Protein AF-A0A7S1ZPV9-F1 (afdb_monomer_lite)

Radius of gyration: 27.13 Å; chains: 1; bounding box: 50×43×80 Å

Structure (mmCIF, N/CA/C/O backbone):
data_AF-A0A7S1ZPV9-F1
#
_entry.id   AF-A0A7S1ZPV9-F1
#
loop_
_atom_site.group_PDB
_atom_site.id
_atom_site.type_symbol
_atom_site.label_atom_id
_atom_site.label_alt_id
_atom_site.label_comp_id
_atom_site.label_asym_id
_atom_site.label_entity_id
_atom_site.label_seq_id
_atom_site.pdbx_PDB_ins_code
_atom_site.Cartn_x
_atom_site.Cartn_y
_atom_site.Cartn_z
_atom_site.occupancy
_atom_site.B_iso_or_equiv
_atom_site.auth_seq_id
_atom_site.auth_comp_id
_atom_site.auth_asym_id
_atom_site.auth_atom_id
_atom_site.pdbx_PDB_model_num
ATOM 1 N N . MET A 1 1 ? -12.362 -10.371 -31.301 1.00 38.38 1 MET A N 1
ATOM 2 C CA . MET A 1 1 ? -11.977 -8.981 -31.624 1.00 38.38 1 MET A CA 1
ATOM 3 C C . MET A 1 1 ? -11.119 -8.483 -30.475 1.00 38.38 1 MET A C 1
ATOM 5 O O . MET A 1 1 ? -11.587 -8.537 -29.349 1.00 38.38 1 MET A O 1
ATOM 9 N N . ALA A 1 2 ? -9.851 -8.137 -30.712 1.00 38.25 2 ALA A N 1
ATOM 10 C CA . ALA A 1 2 ? -8.969 -7.635 -29.660 1.00 38.25 2 ALA A CA 1
ATOM 11 C C . ALA A 1 2 ? -9.280 -6.150 -29.439 1.00 38.25 2 ALA A C 1
ATOM 13 O O . ALA A 1 2 ? -8.901 -5.315 -30.260 1.00 38.25 2 ALA A O 1
ATOM 14 N N . SER A 1 3 ? -10.022 -5.829 -28.379 1.00 40.69 3 SER A N 1
ATOM 15 C CA . SER A 1 3 ? -10.213 -4.443 -27.955 1.00 40.69 3 SER A CA 1
ATOM 16 C C . SER A 1 3 ? -8.851 -3.876 -27.569 1.00 40.69 3 SER A C 1
ATOM 18 O O . SER A 1 3 ? -8.243 -4.286 -26.584 1.00 40.69 3 SER A O 1
ATOM 20 N N . SER A 1 4 ? -8.334 -2.980 -28.407 1.00 45.00 4 SER A N 1
ATOM 21 C CA . SER A 1 4 ? -7.084 -2.267 -28.169 1.00 45.00 4 SER A CA 1
ATOM 22 C C . SER A 1 4 ? -7.328 -1.207 -27.098 1.00 45.00 4 SER A C 1
ATOM 24 O O . SER A 1 4 ? -7.607 -0.053 -27.419 1.00 45.00 4 SER A O 1
ATOM 26 N N . THR A 1 5 ? -7.257 -1.600 -25.828 1.00 60.50 5 THR A N 1
ATOM 27 C CA . THR A 1 5 ? -7.336 -0.680 -24.690 1.00 60.50 5 THR A CA 1
ATOM 28 C C . THR A 1 5 ? -6.239 0.376 -24.823 1.00 60.50 5 THR A C 1
ATOM 30 O O . THR A 1 5 ? -5.066 0.051 -25.032 1.00 60.50 5 THR A O 1
ATOM 33 N N . ALA A 1 6 ? -6.625 1.652 -24.763 1.00 68.25 6 ALA A N 1
ATOM 34 C CA . ALA A 1 6 ? -5.695 2.767 -24.866 1.00 68.25 6 ALA A CA 1
ATOM 35 C C . ALA A 1 6 ? -4.606 2.637 -23.789 1.00 68.25 6 ALA A C 1
ATOM 37 O O . ALA A 1 6 ? -4.909 2.481 -22.606 1.00 68.25 6 ALA A O 1
ATOM 38 N N . ARG A 1 7 ? -3.331 2.668 -24.196 1.00 78.44 7 ARG A N 1
ATOM 39 C CA . ARG A 1 7 ? -2.213 2.553 -23.250 1.00 78.44 7 ARG A CA 1
ATOM 40 C C . ARG A 1 7 ? -2.128 3.828 -22.407 1.00 78.44 7 ARG A C 1
ATOM 42 O O . ARG A 1 7 ? -2.133 4.918 -22.985 1.00 78.44 7 ARG A O 1
ATOM 49 N N . PRO A 1 8 ? -2.027 3.719 -21.073 1.00 82.38 8 PRO A N 1
ATOM 50 C CA . PRO A 1 8 ? -1.910 4.887 -20.216 1.00 82.38 8 PRO A CA 1
ATOM 51 C C . PRO A 1 8 ? -0.566 5.593 -20.442 1.00 82.38 8 PRO A C 1
ATOM 53 O O . PRO A 1 8 ? 0.442 4.969 -20.785 1.00 82.38 8 PRO A O 1
ATOM 56 N N . ALA A 1 9 ? -0.539 6.909 -20.223 1.00 85.12 9 ALA A N 1
ATOM 57 C CA . ALA A 1 9 ? 0.686 7.703 -20.330 1.00 85.12 9 ALA A CA 1
ATOM 58 C C . ALA A 1 9 ? 1.715 7.341 -19.242 1.00 85.12 9 ALA A C 1
ATOM 60 O O . ALA A 1 9 ? 2.920 7.472 -19.463 1.00 85.12 9 ALA A O 1
ATOM 61 N N . SER A 1 10 ? 1.245 6.868 -18.085 1.00 90.25 10 SER A N 1
ATOM 62 C CA . SER A 1 10 ? 2.049 6.417 -16.951 1.00 90.25 10 SER A CA 1
ATOM 63 C C . SER A 1 10 ? 1.267 5.439 -16.074 1.00 90.25 10 SER A C 1
ATOM 65 O O . SER A 1 10 ? 0.038 5.420 -16.085 1.00 90.25 10 SER A O 1
ATOM 67 N N . PHE A 1 11 ? 1.993 4.631 -15.305 1.00 93.12 11 PHE A N 1
ATOM 68 C CA . PHE A 1 11 ? 1.433 3.691 -14.338 1.00 93.12 11 PHE A CA 1
ATOM 69 C C . PHE A 1 11 ? 1.631 4.218 -12.910 1.00 93.12 11 PHE A C 1
ATOM 71 O O . PHE A 1 11 ? 2.717 4.714 -12.596 1.00 93.12 11 PHE A O 1
ATOM 78 N N . PRO A 1 12 ? 0.636 4.114 -12.016 1.00 93.25 12 PRO A N 1
ATOM 79 C CA . PRO A 1 12 ? 0.809 4.530 -10.630 1.00 93.25 12 PRO A CA 1
ATOM 80 C C . PRO A 1 12 ? 1.835 3.688 -9.864 1.00 93.25 12 PRO A C 1
ATOM 82 O O . PRO A 1 12 ? 1.999 2.494 -10.120 1.00 93.25 12 PRO A O 1
ATOM 85 N N . VAL A 1 13 ? 2.501 4.302 -8.883 1.00 92.94 13 VAL A N 1
ATOM 86 C CA . VAL A 1 13 ? 3.412 3.595 -7.969 1.00 92.94 13 VAL A CA 1
ATOM 87 C C . VAL A 1 13 ? 2.630 2.582 -7.130 1.00 92.94 13 VAL A C 1
ATOM 89 O O . VAL A 1 13 ? 1.523 2.859 -6.682 1.00 92.94 13 VAL A O 1
ATOM 92 N N . GLY A 1 14 ? 3.208 1.400 -6.926 1.00 91.44 14 GLY A N 1
ATOM 93 C CA . GLY A 1 14 ? 2.583 0.273 -6.233 1.00 91.44 14 GLY A CA 1
ATOM 94 C C . GLY A 1 14 ? 1.713 -0.605 -7.132 1.00 91.44 14 GLY A C 1
ATOM 95 O O . GLY A 1 14 ? 1.290 -1.674 -6.701 1.00 91.44 14 GLY A O 1
ATOM 96 N N . CYS A 1 15 ? 1.472 -0.204 -8.383 1.00 92.06 15 CYS A N 1
ATOM 97 C CA . CYS A 1 15 ? 0.708 -1.012 -9.323 1.00 92.06 15 CYS A CA 1
ATOM 98 C C . CYS A 1 15 ? 1.525 -2.199 -9.856 1.00 92.06 15 CYS A C 1
ATOM 100 O O . CYS A 1 15 ? 2.726 -2.066 -10.116 1.00 92.06 15 CYS A O 1
ATOM 102 N N . ARG A 1 16 ? 0.855 -3.339 -10.063 1.00 94.38 16 ARG A N 1
ATOM 103 C CA . ARG A 1 16 ? 1.415 -4.501 -10.753 1.00 94.38 16 ARG A CA 1
ATOM 104 C C . ARG A 1 16 ? 1.279 -4.395 -12.266 1.00 94.38 16 ARG A C 1
ATOM 106 O O . ARG A 1 16 ? 0.205 -4.117 -12.799 1.00 94.38 16 ARG A O 1
ATOM 113 N N . VAL A 1 17 ? 2.387 -4.649 -12.946 1.00 95.38 17 VAL A N 1
ATOM 114 C CA . VAL A 1 17 ? 2.517 -4.563 -14.397 1.00 95.38 17 VAL A CA 1
ATOM 115 C C . VAL A 1 17 ? 3.226 -5.792 -14.950 1.00 95.38 17 VAL A C 1
ATOM 117 O O . VAL A 1 17 ? 4.110 -6.361 -14.311 1.00 95.38 17 VAL A O 1
ATOM 120 N N . VAL A 1 18 ? 2.853 -6.168 -16.166 1.00 95.25 18 VAL A N 1
ATOM 121 C CA . VAL A 1 18 ? 3.525 -7.177 -16.982 1.00 95.25 18 VAL A CA 1
ATOM 122 C C . VAL A 1 18 ? 4.418 -6.462 -17.986 1.00 95.25 18 VAL A C 1
ATOM 124 O O . VAL A 1 18 ? 4.026 -5.460 -18.594 1.00 95.25 18 VAL A O 1
ATOM 127 N N . LEU A 1 19 ? 5.636 -6.966 -18.142 1.00 95.00 19 LEU A N 1
ATOM 128 C CA . LEU A 1 19 ? 6.616 -6.439 -19.082 1.00 95.00 19 LEU A CA 1
ATOM 129 C C . LEU A 1 19 ? 6.350 -7.000 -20.485 1.00 95.00 19 LEU A C 1
ATOM 131 O O . LEU A 1 19 ? 6.201 -8.207 -20.658 1.00 95.00 19 LEU A O 1
ATOM 135 N N . GLU A 1 20 ? 6.331 -6.141 -21.503 1.00 95.31 20 GLU A N 1
ATOM 136 C CA . GLU A 1 20 ? 6.099 -6.542 -22.897 1.00 95.31 20 GLU A CA 1
ATOM 137 C C . GLU A 1 20 ? 6.951 -5.703 -23.866 1.00 95.31 20 GLU A C 1
ATOM 139 O O . GLU A 1 20 ? 7.326 -4.567 -23.577 1.00 95.31 20 GLU A O 1
ATOM 144 N N . GLY A 1 21 ? 7.263 -6.236 -25.052 1.00 94.62 21 GLY A N 1
ATOM 145 C CA . GLY A 1 21 ? 7.902 -5.467 -26.127 1.00 94.62 21 GLY A CA 1
ATOM 146 C C . GLY A 1 21 ? 9.374 -5.102 -25.885 1.00 94.62 21 GLY A C 1
ATOM 147 O O . GLY A 1 21 ? 9.928 -4.241 -26.578 1.00 94.62 21 GLY A O 1
ATOM 148 N N . LEU A 1 22 ? 10.047 -5.748 -24.930 1.00 94.62 22 LEU A N 1
ATOM 149 C CA . LEU A 1 22 ? 11.469 -5.543 -24.672 1.00 94.62 22 LEU A CA 1
ATOM 150 C C . LEU A 1 22 ? 12.314 -6.200 -25.765 1.00 94.62 22 LEU A C 1
ATOM 152 O O . LEU A 1 22 ? 12.354 -7.421 -25.888 1.00 94.62 22 LEU A O 1
ATOM 156 N N . LYS A 1 23 ? 13.029 -5.373 -26.538 1.00 94.75 23 LYS A N 1
ATOM 157 C CA . LYS A 1 23 ? 13.952 -5.836 -27.592 1.00 94.75 23 LYS A CA 1
ATOM 158 C C . LYS A 1 23 ? 15.327 -6.244 -27.061 1.00 94.75 23 LYS A C 1
ATOM 160 O O . LYS A 1 23 ? 15.925 -7.173 -27.576 1.00 94.75 23 LYS A O 1
ATOM 165 N N . GLY A 1 24 ? 15.842 -5.523 -26.061 1.00 92.69 24 GLY A N 1
ATOM 166 C CA . GLY A 1 24 ? 17.192 -5.750 -25.520 1.00 92.69 24 GLY A CA 1
ATOM 167 C C . GLY A 1 24 ? 17.262 -6.756 -24.369 1.00 92.69 24 GLY A C 1
ATOM 168 O O . GLY A 1 24 ? 18.352 -7.172 -24.004 1.00 92.69 24 GLY A O 1
ATOM 169 N N . ARG A 1 25 ? 16.113 -7.105 -23.781 1.00 93.12 25 ARG A N 1
ATOM 170 C CA . ARG A 1 25 ? 15.963 -8.098 -22.709 1.00 93.12 25 ARG A CA 1
ATOM 171 C C . ARG A 1 25 ? 14.649 -8.839 -22.893 1.00 93.12 25 ARG A C 1
ATOM 173 O O . ARG A 1 25 ? 13.684 -8.607 -22.168 1.00 93.12 25 ARG A O 1
ATOM 180 N N . SER A 1 26 ? 14.575 -9.611 -23.972 1.00 94.88 26 SER A N 1
ATOM 181 C CA . SER A 1 26 ? 13.355 -10.329 -24.338 1.00 94.88 26 SER A CA 1
ATOM 182 C C . SER A 1 26 ? 12.999 -11.444 -23.355 1.00 94.88 26 SER A C 1
ATOM 184 O O . SER A 1 26 ? 11.843 -11.838 -23.296 1.00 94.88 26 SER A O 1
ATOM 186 N N . ASP A 1 27 ? 13.979 -11.898 -22.576 1.00 92.50 27 ASP A N 1
ATOM 187 C CA . ASP A 1 27 ? 13.861 -12.808 -21.435 1.00 92.50 27 ASP A CA 1
ATOM 188 C C . ASP A 1 27 ? 12.937 -12.285 -20.326 1.00 92.50 27 ASP A C 1
ATOM 190 O O . ASP A 1 27 ? 12.324 -13.079 -19.624 1.00 92.50 27 ASP A O 1
ATOM 194 N N . LEU A 1 28 ? 12.793 -10.963 -20.204 1.00 93.00 28 LEU A N 1
ATOM 195 C CA . LEU A 1 28 ? 11.916 -10.334 -19.214 1.00 93.00 28 LEU A CA 1
ATOM 196 C C . LEU A 1 28 ? 10.487 -10.103 -19.727 1.00 93.00 28 LEU A C 1
ATOM 198 O O . LEU A 1 28 ? 9.648 -9.604 -18.979 1.00 93.00 28 LEU A O 1
ATOM 202 N N . ASN A 1 29 ? 10.195 -10.391 -21.001 1.00 94.50 29 ASN A N 1
ATOM 203 C CA . ASN A 1 29 ? 8.830 -10.262 -21.511 1.00 94.50 29 ASN A CA 1
ATOM 204 C C . ASN A 1 29 ? 7.944 -11.344 -20.882 1.00 94.50 29 ASN A C 1
ATOM 206 O O . ASN A 1 29 ? 8.285 -12.521 -20.909 1.00 94.50 29 ASN A O 1
ATOM 210 N N . GLY A 1 30 ? 6.795 -10.939 -20.348 1.00 93.31 30 GLY A N 1
ATOM 211 C CA . GLY A 1 30 ? 5.890 -11.799 -19.586 1.00 93.31 30 GLY A CA 1
ATOM 212 C C . GLY A 1 30 ? 6.162 -11.808 -18.080 1.00 93.31 30 GLY A C 1
ATOM 213 O O . GLY A 1 30 ? 5.288 -12.223 -17.325 1.00 93.31 30 GLY A O 1
ATOM 214 N N . SER A 1 31 ? 7.311 -11.299 -17.618 1.00 94.44 31 SER A N 1
ATOM 215 C CA . SER A 1 31 ? 7.570 -11.154 -16.184 1.00 94.44 31 SER A CA 1
ATOM 216 C C . SER A 1 31 ? 6.643 -10.111 -15.560 1.00 94.44 31 SER A C 1
ATOM 218 O O . SER A 1 31 ? 6.354 -9.069 -16.156 1.00 94.44 31 SER A O 1
ATOM 220 N N . VAL A 1 32 ? 6.224 -10.379 -14.323 1.00 94.56 32 VAL A N 1
ATOM 221 C CA . VAL A 1 32 ? 5.415 -9.470 -13.503 1.00 94.56 32 VAL A CA 1
ATOM 222 C C . VAL A 1 32 ? 6.323 -8.658 -12.581 1.00 94.56 32 VAL A C 1
ATOM 224 O O . VAL A 1 32 ? 7.320 -9.158 -12.046 1.00 94.56 32 VAL A O 1
ATOM 227 N N . GLY A 1 33 ? 5.976 -7.393 -12.373 1.00 94.69 33 GLY A N 1
ATOM 228 C CA . GLY A 1 33 ? 6.636 -6.550 -11.391 1.00 94.69 33 GLY A CA 1
ATOM 229 C C . GLY A 1 33 ? 5.744 -5.444 -10.848 1.00 94.69 33 GLY A C 1
ATOM 230 O O . GLY A 1 33 ? 4.648 -5.195 -11.340 1.00 94.69 33 GLY A O 1
ATOM 231 N N . THR A 1 34 ? 6.243 -4.760 -9.826 1.00 95.44 34 THR A N 1
ATOM 232 C CA . THR A 1 34 ? 5.558 -3.664 -9.141 1.00 95.44 34 THR A CA 1
ATOM 233 C C . THR A 1 34 ? 6.248 -2.333 -9.439 1.00 95.44 34 THR A C 1
ATOM 235 O O . THR A 1 34 ? 7.459 -2.193 -9.247 1.00 95.44 34 THR A O 1
ATOM 238 N N . VAL A 1 35 ? 5.492 -1.329 -9.885 1.00 95.50 35 VAL A N 1
ATOM 239 C CA . VAL A 1 35 ? 6.009 0.020 -10.167 1.00 95.50 35 VAL A CA 1
ATOM 240 C C . VAL A 1 35 ? 6.487 0.675 -8.868 1.00 95.50 35 VAL A C 1
ATOM 242 O O . VAL A 1 35 ? 5.739 0.778 -7.900 1.00 95.50 35 VAL A O 1
ATOM 245 N N . ARG A 1 36 ? 7.738 1.139 -8.831 1.00 94.44 36 ARG A N 1
ATOM 246 C CA . ARG A 1 36 ? 8.370 1.779 -7.663 1.00 94.44 36 ARG A CA 1
ATOM 247 C C . ARG A 1 36 ? 8.425 3.297 -7.758 1.00 94.44 36 ARG A C 1
ATOM 249 O O . ARG A 1 36 ? 8.450 3.954 -6.722 1.00 94.44 36 ARG A O 1
ATOM 256 N N . SER A 1 37 ? 8.447 3.852 -8.968 1.00 91.62 37 SER A N 1
ATOM 257 C CA . SER A 1 37 ? 8.542 5.297 -9.165 1.00 91.62 37 SER A CA 1
ATOM 258 C C . SER A 1 37 ? 7.679 5.813 -10.314 1.00 91.62 37 SER A C 1
ATOM 260 O O . SER A 1 37 ? 7.400 5.126 -11.303 1.00 91.62 37 SER A O 1
ATOM 262 N N . SER A 1 38 ? 7.244 7.062 -10.157 1.00 88.19 38 SER A N 1
ATOM 263 C CA . SER A 1 38 ? 6.633 7.855 -11.222 1.00 88.19 38 SER A CA 1
ATOM 264 C C . SER A 1 38 ? 7.645 8.100 -12.355 1.00 88.19 38 SER A C 1
ATOM 266 O O . SER A 1 38 ? 8.854 8.016 -12.115 1.00 88.19 38 SER A O 1
ATOM 268 N N . PRO A 1 39 ? 7.194 8.409 -13.585 1.00 87.31 39 PRO A N 1
ATOM 269 C CA . PRO A 1 39 ? 8.096 8.624 -14.714 1.00 87.31 39 PRO A CA 1
ATOM 270 C C . PRO A 1 39 ? 9.136 9.708 -14.398 1.00 87.31 39 PRO A C 1
ATOM 272 O O . PRO A 1 39 ? 8.778 10.826 -14.028 1.00 87.31 39 PRO A O 1
ATOM 275 N N . ARG A 1 40 ? 10.430 9.381 -14.521 1.00 80.56 40 ARG A N 1
ATOM 276 C CA . ARG A 1 40 ? 11.528 10.318 -14.223 1.00 80.56 40 ARG A CA 1
ATOM 277 C C . ARG A 1 40 ? 11.879 11.181 -15.441 1.00 80.56 40 ARG A C 1
ATOM 279 O O . ARG A 1 40 ? 12.458 10.676 -16.410 1.00 80.56 40 ARG A O 1
ATOM 286 N N . GLY A 1 41 ? 11.601 12.484 -15.336 1.00 75.94 41 GLY A N 1
ATOM 287 C CA . GLY A 1 41 ? 12.027 13.524 -16.285 1.00 75.94 41 GLY A CA 1
ATOM 288 C C . GLY A 1 41 ? 11.596 13.263 -17.732 1.00 75.94 41 GLY A C 1
ATOM 289 O O . GLY A 1 41 ? 10.613 12.569 -17.985 1.00 75.94 41 GLY A O 1
ATOM 290 N N . ASP A 1 42 ? 12.383 13.757 -18.688 1.00 75.44 42 ASP A N 1
ATOM 291 C CA . ASP A 1 42 ? 12.112 13.643 -20.132 1.00 75.44 42 ASP A CA 1
ATOM 292 C C . ASP A 1 42 ? 12.242 12.211 -20.678 1.00 75.44 42 ASP A C 1
ATOM 294 O O . ASP A 1 42 ? 11.859 11.918 -21.810 1.00 75.44 42 ASP A O 1
ATOM 298 N N . SER A 1 43 ? 12.790 11.285 -19.882 1.00 82.25 43 SER A N 1
ATOM 299 C CA . SER A 1 43 ? 13.022 9.906 -20.321 1.00 82.25 43 SER A CA 1
ATOM 300 C C . SER A 1 43 ? 11.733 9.090 -20.464 1.00 82.25 43 SER A C 1
ATOM 302 O O . SER A 1 43 ? 11.729 8.080 -21.177 1.00 82.25 43 SER A O 1
ATOM 304 N N . GLY A 1 44 ? 10.667 9.484 -19.752 1.00 89.00 44 GLY A N 1
ATOM 305 C CA . GLY A 1 44 ? 9.402 8.744 -19.690 1.00 89.00 44 GLY A CA 1
ATOM 306 C C . GLY A 1 44 ? 9.546 7.311 -19.159 1.00 89.00 44 GLY A C 1
ATOM 307 O O . GLY A 1 44 ? 8.713 6.455 -19.462 1.00 89.00 44 GLY A O 1
ATOM 308 N N . ARG A 1 45 ? 10.629 7.008 -18.426 1.00 94.12 45 ARG A N 1
ATOM 309 C CA . ARG A 1 45 ? 10.887 5.677 -17.864 1.00 94.12 45 ARG A CA 1
ATOM 310 C C . ARG A 1 45 ? 10.420 5.585 -16.418 1.00 94.12 45 ARG A C 1
ATOM 312 O O . ARG A 1 45 ? 10.624 6.517 -15.643 1.00 94.12 45 ARG A O 1
ATOM 319 N N . GLN A 1 46 ? 9.855 4.437 -16.064 1.00 95.06 46 GLN A N 1
ATOM 320 C CA . GLN A 1 46 ? 9.438 4.080 -14.710 1.00 95.06 46 GLN A CA 1
ATOM 321 C C . GLN A 1 46 ? 10.269 2.914 -14.191 1.00 95.06 46 GLN A C 1
ATOM 323 O O . GLN A 1 46 ? 10.606 2.002 -14.948 1.00 95.06 46 GLN A O 1
ATOM 328 N N . GLU A 1 47 ? 10.610 2.945 -12.906 1.00 95.19 47 GLU A N 1
ATOM 329 C CA . GLU A 1 47 ? 11.307 1.839 -12.257 1.00 95.19 47 GLU A CA 1
ATOM 330 C C . GLU A 1 47 ? 10.292 0.786 -11.811 1.00 95.19 47 GLU A C 1
ATOM 332 O O . GLU A 1 47 ? 9.333 1.096 -11.105 1.00 95.19 47 GLU A O 1
ATOM 337 N N . VAL A 1 48 ? 10.510 -0.462 -12.216 1.00 95.38 48 VAL A N 1
ATOM 338 C CA . VAL A 1 48 ? 9.667 -1.613 -11.878 1.00 95.38 48 VAL A CA 1
ATOM 339 C C . VAL A 1 48 ? 10.515 -2.636 -11.131 1.00 95.38 48 VAL A C 1
ATOM 341 O O . VAL A 1 48 ? 11.581 -3.020 -11.610 1.00 95.38 48 VAL A O 1
ATOM 344 N N . ALA A 1 49 ? 10.062 -3.055 -9.951 1.00 95.56 49 ALA A N 1
ATOM 345 C CA . ALA A 1 49 ? 10.670 -4.128 -9.171 1.00 95.56 49 ALA A CA 1
ATOM 346 C C . ALA A 1 49 ? 10.067 -5.477 -9.586 1.00 95.56 49 ALA A C 1
ATOM 348 O O . ALA A 1 49 ? 8.855 -5.638 -9.508 1.00 95.56 49 ALA A O 1
ATOM 349 N N . LEU A 1 50 ? 10.889 -6.427 -10.032 1.00 95.19 50 LEU A N 1
ATOM 350 C CA . LEU A 1 50 ? 10.433 -7.739 -10.513 1.00 95.19 50 LEU A CA 1
ATOM 351 C C . LEU A 1 50 ? 10.103 -8.698 -9.356 1.00 95.19 50 LEU A C 1
ATOM 353 O O . LEU A 1 50 ? 10.880 -8.796 -8.399 1.00 95.19 50 LEU A O 1
ATOM 357 N N . ASP A 1 51 ? 8.996 -9.439 -9.486 1.00 90.62 51 ASP A N 1
ATOM 358 C CA . ASP A 1 51 ? 8.438 -10.283 -8.412 1.00 90.62 51 ASP A CA 1
ATOM 359 C C . ASP A 1 51 ? 9.012 -11.717 -8.357 1.00 90.62 51 ASP A C 1
ATOM 361 O O . ASP A 1 51 ? 8.827 -12.392 -7.348 1.00 90.62 51 ASP A O 1
ATOM 365 N N . GLY A 1 52 ? 9.788 -12.165 -9.355 1.00 75.38 52 GLY A N 1
ATOM 366 C CA . GLY A 1 52 ? 10.641 -13.361 -9.214 1.00 75.38 52 GLY A CA 1
ATOM 367 C C . GLY A 1 52 ? 10.562 -14.449 -10.280 1.00 75.38 52 GLY A C 1
ATOM 368 O O . GLY A 1 52 ? 11.362 -15.376 -10.214 1.00 7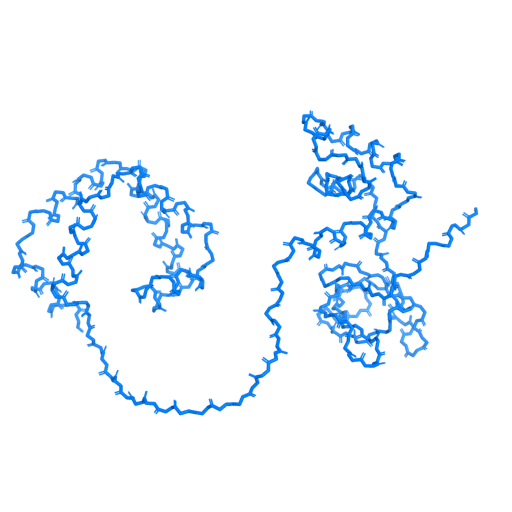5.38 52 GLY A O 1
ATOM 369 N N . ASP A 1 53 ? 9.694 -14.333 -11.283 1.00 62.09 53 ASP A N 1
ATOM 370 C CA . ASP A 1 53 ? 9.635 -15.292 -12.395 1.00 62.09 53 ASP A CA 1
ATOM 371 C C . ASP A 1 53 ? 10.336 -14.686 -13.629 1.00 62.09 53 ASP A C 1
ATOM 373 O O . ASP A 1 53 ? 9.819 -13.776 -14.284 1.00 62.09 53 ASP A O 1
ATOM 377 N N . GLY A 1 54 ? 11.587 -15.100 -13.875 1.00 61.12 54 GLY A N 1
ATOM 378 C CA . GLY A 1 54 ? 12.416 -14.637 -15.006 1.00 61.12 54 GLY A CA 1
ATOM 379 C C . GLY A 1 54 ? 13.480 -13.574 -14.686 1.00 61.12 54 GLY A C 1
ATOM 380 O O . GLY A 1 54 ? 14.244 -13.183 -15.564 1.00 61.12 54 GLY A O 1
ATOM 381 N N . GLY A 1 55 ? 13.601 -13.131 -13.430 1.00 61.47 55 GLY A N 1
ATOM 382 C CA . GLY A 1 55 ? 14.630 -12.179 -12.996 1.00 61.47 55 GLY A CA 1
ATOM 383 C C . GLY A 1 55 ? 15.012 -12.347 -11.527 1.00 61.47 55 GLY A C 1
ATOM 384 O O . GLY A 1 55 ? 14.319 -13.009 -10.759 1.00 61.47 55 GLY A O 1
ATOM 385 N N . LYS A 1 56 ? 16.128 -11.737 -11.106 1.00 77.00 56 LYS A N 1
ATOM 386 C CA . LYS A 1 56 ? 16.529 -11.730 -9.690 1.00 77.00 56 LYS A CA 1
ATOM 387 C C . LYS A 1 56 ? 15.448 -11.002 -8.883 1.00 77.00 56 LYS A C 1
ATOM 389 O O . LYS A 1 56 ? 15.228 -9.818 -9.128 1.00 77.00 56 LYS A O 1
ATOM 394 N N . VAL A 1 57 ? 14.791 -11.696 -7.950 1.00 82.00 57 VAL A N 1
ATOM 395 C CA . VAL A 1 57 ? 13.777 -11.119 -7.044 1.00 82.00 57 VAL A CA 1
ATOM 396 C C . VAL A 1 57 ? 14.300 -9.806 -6.460 1.00 82.00 57 VAL A C 1
ATOM 398 O O . VAL A 1 57 ? 15.427 -9.746 -5.960 1.00 82.00 57 VAL A O 1
ATOM 401 N N . GLY A 1 58 ? 13.506 -8.741 -6.568 1.00 82.06 58 GLY A N 1
ATOM 402 C CA . GLY A 1 58 ? 13.894 -7.407 -6.102 1.00 82.06 58 GLY A CA 1
ATOM 403 C C . GLY A 1 58 ? 14.812 -6.628 -7.052 1.00 82.06 58 GLY A C 1
ATOM 404 O O . GLY A 1 58 ? 15.235 -5.524 -6.711 1.00 82.06 58 GLY A O 1
ATOM 405 N N . SER A 1 59 ? 15.110 -7.148 -8.247 1.00 91.44 59 SER A N 1
ATOM 406 C CA . SER A 1 59 ? 15.765 -6.370 -9.300 1.00 91.44 59 SER A CA 1
ATOM 407 C C . SER A 1 59 ? 14.842 -5.250 -9.765 1.00 91.44 59 SER A C 1
ATOM 409 O O . SER A 1 59 ? 13.680 -5.483 -10.100 1.00 91.44 59 SER A O 1
ATOM 411 N N . VAL A 1 60 ? 15.376 -4.030 -9.780 1.00 94.31 60 VAL A N 1
ATOM 412 C CA . VAL A 1 60 ? 14.672 -2.835 -10.241 1.00 94.31 60 VAL A CA 1
ATOM 413 C C . VAL A 1 60 ? 15.126 -2.506 -11.656 1.00 94.31 60 VAL A C 1
ATOM 415 O O . VAL A 1 60 ? 16.324 -2.392 -11.926 1.00 94.31 60 VAL A O 1
ATOM 418 N N . VAL A 1 61 ? 14.171 -2.341 -12.568 1.00 94.56 61 VAL A N 1
ATOM 419 C CA . VAL A 1 61 ? 14.436 -2.064 -13.978 1.00 94.56 61 VAL A CA 1
ATOM 420 C C . VAL A 1 61 ? 13.698 -0.810 -14.436 1.00 94.56 61 VAL A C 1
ATOM 422 O O . VAL A 1 61 ? 12.493 -0.695 -14.253 1.00 94.56 61 VAL A O 1
ATOM 425 N N . ALA A 1 62 ? 14.413 0.119 -15.078 1.00 95.25 62 ALA A N 1
ATOM 426 C CA . ALA A 1 62 ? 13.831 1.328 -15.660 1.00 95.25 62 ALA A CA 1
ATOM 427 C C . ALA A 1 62 ? 13.318 1.084 -17.094 1.00 95.25 62 ALA A C 1
ATOM 429 O O . ALA A 1 62 ? 14.101 0.955 -18.047 1.00 95.25 62 ALA A O 1
ATOM 430 N N . LEU A 1 63 ? 11.998 1.058 -17.265 1.00 95.38 63 LEU A N 1
ATOM 431 C CA . LEU A 1 63 ? 11.317 0.713 -18.515 1.00 95.38 63 LEU A CA 1
ATOM 432 C C . LEU A 1 63 ? 10.464 1.866 -19.032 1.00 95.38 63 LEU A C 1
ATOM 434 O O . LEU A 1 63 ? 9.943 2.660 -18.259 1.00 95.38 63 LEU A O 1
ATOM 438 N N . LYS A 1 64 ? 10.326 1.964 -20.358 1.00 94.88 64 LYS A N 1
ATOM 439 C CA . LYS A 1 64 ? 9.374 2.897 -20.974 1.00 94.88 64 LYS A CA 1
ATOM 440 C C . LYS A 1 64 ? 7.953 2.413 -20.696 1.00 94.88 64 LYS A C 1
ATOM 442 O O . LYS A 1 64 ? 7.718 1.210 -20.736 1.00 94.88 64 LYS A O 1
ATOM 447 N N . THR A 1 65 ? 7.013 3.334 -20.527 1.00 93.50 65 THR A N 1
ATOM 448 C CA . THR A 1 65 ? 5.589 3.022 -20.299 1.00 93.50 65 THR A CA 1
ATOM 449 C C . THR A 1 65 ? 4.971 2.191 -21.422 1.00 93.50 65 THR A C 1
ATOM 451 O O . THR A 1 65 ? 4.152 1.322 -21.162 1.00 93.50 65 THR A O 1
ATOM 454 N N . ILE A 1 66 ? 5.448 2.352 -22.663 1.00 94.44 66 ILE A N 1
ATOM 455 C CA . ILE A 1 66 ? 5.036 1.503 -23.792 1.00 94.44 66 ILE A CA 1
ATOM 456 C C . ILE A 1 66 ? 5.411 0.022 -23.617 1.00 94.44 66 ILE A C 1
ATOM 458 O O . ILE A 1 66 ? 4.805 -0.822 -24.261 1.00 94.44 66 ILE A O 1
ATOM 462 N N . ASN A 1 67 ? 6.375 -0.309 -22.759 1.00 95.50 67 ASN A N 1
ATOM 463 C CA . ASN A 1 67 ? 6.794 -1.689 -22.505 1.00 95.50 67 ASN A CA 1
ATOM 464 C C . ASN A 1 67 ? 6.126 -2.290 -21.259 1.00 95.50 67 ASN A C 1
ATOM 466 O O . ASN A 1 67 ? 6.584 -3.310 -20.746 1.00 95.50 67 ASN A O 1
ATOM 470 N N . LEU A 1 68 ? 5.103 -1.621 -20.729 1.00 95.12 68 LEU A N 1
ATOM 471 C CA . LEU A 1 68 ? 4.373 -2.026 -19.539 1.00 95.12 68 LEU A CA 1
ATOM 472 C C . LEU A 1 68 ? 2.893 -2.176 -19.890 1.00 95.12 68 LEU A C 1
ATOM 474 O O . LEU A 1 68 ? 2.339 -1.398 -20.671 1.00 95.12 68 LEU A O 1
ATOM 478 N N . ARG A 1 69 ? 2.253 -3.169 -19.283 1.00 94.81 69 ARG A N 1
ATOM 479 C CA . ARG A 1 69 ? 0.807 -3.390 -19.332 1.00 94.81 69 ARG A CA 1
ATOM 480 C C . ARG A 1 69 ? 0.316 -3.718 -17.930 1.00 94.81 69 ARG A C 1
ATOM 482 O O . ARG A 1 69 ? 1.074 -4.286 -17.152 1.00 94.81 69 ARG A O 1
ATOM 489 N N . TYR A 1 70 ? -0.924 -3.378 -17.595 1.00 94.38 70 TYR A N 1
ATOM 490 C CA . TYR A 1 70 ? -1.511 -3.844 -16.338 1.00 94.38 70 TYR A CA 1
ATOM 491 C C . TYR A 1 70 ? -1.568 -5.372 -16.316 1.00 94.38 70 TYR A C 1
ATOM 493 O O . TYR A 1 70 ? -1.886 -5.996 -17.328 1.00 94.38 70 TYR A O 1
ATOM 501 N N . GLU A 1 71 ? -1.254 -5.965 -15.165 1.00 94.06 71 GLU A N 1
ATOM 502 C CA . GLU A 1 71 ? -1.482 -7.393 -14.951 1.00 94.06 71 GLU A CA 1
ATOM 503 C C . GLU A 1 71 ? -2.996 -7.667 -15.000 1.00 94.06 71 GLU A C 1
ATOM 505 O O . GLU A 1 71 ? -3.736 -7.061 -14.218 1.00 94.06 71 GLU A O 1
ATOM 510 N N . PRO A 1 72 ? -3.484 -8.535 -15.909 1.00 91.56 72 PRO A N 1
ATOM 511 C CA . PRO A 1 72 ? -4.901 -8.863 -15.975 1.00 91.56 72 PRO A CA 1
ATOM 512 C C . PRO A 1 72 ? -5.368 -9.438 -14.638 1.00 91.56 72 PRO A C 1
ATOM 514 O O . PRO A 1 72 ? -4.795 -10.405 -14.139 1.00 91.56 72 PRO A O 1
ATOM 517 N N . ARG A 1 73 ? -6.424 -8.859 -14.061 1.00 91.38 73 ARG A N 1
ATOM 518 C CA . ARG A 1 73 ? -7.028 -9.356 -12.822 1.00 91.38 73 ARG A CA 1
ATOM 519 C C . ARG A 1 73 ? -8.451 -9.811 -13.068 1.00 91.38 73 ARG A C 1
ATOM 521 O O . ARG A 1 73 ? -9.302 -9.033 -13.488 1.00 91.38 73 ARG A O 1
ATOM 528 N N . GLU A 1 74 ? -8.719 -11.074 -12.769 1.00 93.69 74 GLU A N 1
ATOM 529 C CA . GLU A 1 74 ? -10.072 -11.614 -12.841 1.00 93.69 74 GLU A CA 1
ATOM 530 C C . GLU A 1 74 ? -10.918 -11.119 -11.669 1.00 93.69 74 GLU A C 1
ATOM 532 O O . GLU A 1 74 ? -10.438 -11.036 -10.534 1.00 93.69 74 GLU A O 1
ATOM 537 N N . VAL A 1 75 ? -12.204 -10.873 -11.925 1.00 93.94 75 VAL A N 1
ATOM 538 C CA . VAL A 1 75 ? -13.166 -10.403 -10.917 1.00 93.94 75 VAL A CA 1
ATOM 539 C C . VAL A 1 75 ? -13.183 -11.321 -9.686 1.00 93.94 75 VAL A C 1
ATOM 541 O O . VAL A 1 75 ? -13.210 -10.843 -8.554 1.00 93.94 75 VAL A O 1
ATOM 544 N N . GLY A 1 76 ? -13.090 -12.642 -9.882 1.00 92.50 76 GLY A N 1
ATOM 545 C CA . GLY A 1 76 ? -13.113 -13.627 -8.794 1.00 92.50 76 GLY A CA 1
ATOM 546 C C . GLY A 1 76 ? -11.929 -13.537 -7.822 1.00 92.50 76 GLY A C 1
ATOM 547 O O . GLY A 1 76 ? -12.074 -13.889 -6.646 1.00 92.50 76 GLY A O 1
ATOM 548 N N . SER A 1 77 ? -10.787 -13.019 -8.289 1.00 93.12 77 SER A N 1
ATOM 549 C CA . SER A 1 77 ? -9.572 -12.846 -7.483 1.00 93.12 77 SER A CA 1
ATOM 550 C C . SER A 1 77 ? -9.629 -11.625 -6.561 1.00 93.12 77 SER A C 1
ATOM 552 O O . SER A 1 77 ? -8.867 -11.544 -5.598 1.00 93.12 77 SER A O 1
ATOM 554 N N . LEU A 1 78 ? -10.548 -10.690 -6.823 1.00 92.94 78 LEU A N 1
ATOM 555 C CA . LEU A 1 78 ? -10.665 -9.456 -6.061 1.00 92.94 78 LEU A CA 1
ATOM 556 C C . LEU A 1 78 ? -11.323 -9.699 -4.698 1.00 92.94 78 LEU A C 1
ATOM 558 O O . LEU A 1 78 ? -12.258 -10.492 -4.528 1.00 92.94 78 LEU A O 1
ATOM 562 N N . SER A 1 79 ? -10.864 -8.945 -3.708 1.00 94.44 79 SER A N 1
ATOM 563 C CA . SER A 1 79 ? -11.557 -8.795 -2.433 1.00 94.44 79 SER A CA 1
ATOM 564 C C . SER A 1 79 ? -12.760 -7.849 -2.554 1.00 94.44 79 SER A C 1
ATOM 566 O O . SER A 1 79 ? -12.830 -6.996 -3.436 1.00 94.44 79 SER A O 1
ATOM 568 N N . VAL A 1 80 ? -13.698 -7.935 -1.603 1.00 93.94 80 VAL A N 1
ATOM 569 C CA . VAL A 1 80 ? -14.878 -7.045 -1.527 1.00 93.94 80 VAL A CA 1
ATOM 570 C C . VAL A 1 80 ? -14.476 -5.563 -1.502 1.00 93.94 80 VAL A C 1
ATOM 572 O O . VAL A 1 80 ? -15.146 -4.720 -2.094 1.00 93.94 80 VAL A O 1
ATOM 575 N N . ARG A 1 81 ? -13.362 -5.233 -0.835 1.00 92.94 81 ARG A N 1
ATOM 576 C CA . ARG A 1 81 ? -12.830 -3.864 -0.777 1.00 92.94 81 ARG A CA 1
ATOM 577 C C . ARG A 1 81 ? -12.351 -3.386 -2.148 1.00 92.94 81 ARG A C 1
ATOM 579 O O . ARG A 1 81 ? -12.629 -2.250 -2.517 1.00 92.94 81 ARG A O 1
ATOM 586 N N . GLU A 1 82 ? -11.656 -4.246 -2.884 1.00 93.31 82 GLU A N 1
ATOM 587 C CA . GLU A 1 82 ? -11.149 -3.958 -4.229 1.00 93.31 82 GLU A CA 1
ATOM 588 C C . GLU A 1 82 ? -12.289 -3.826 -5.249 1.00 93.31 82 GLU A C 1
ATOM 590 O O . GLU A 1 82 ? -12.291 -2.886 -6.036 1.00 93.31 82 GLU A O 1
ATOM 595 N N . MET A 1 83 ? -13.310 -4.688 -5.180 1.00 93.94 83 MET A N 1
ATOM 596 C CA . MET A 1 83 ? -14.508 -4.576 -6.025 1.00 93.94 83 MET A CA 1
ATOM 597 C C . MET A 1 83 ? -15.233 -3.241 -5.808 1.00 93.94 83 MET A C 1
ATOM 599 O O . MET A 1 83 ? -15.554 -2.542 -6.765 1.00 93.94 83 MET A O 1
ATOM 603 N N . LYS A 1 84 ? -15.432 -2.833 -4.547 1.00 92.75 84 LYS A N 1
ATOM 604 C CA . LYS A 1 84 ? -16.047 -1.534 -4.218 1.00 92.75 84 LYS A CA 1
ATOM 605 C C . LYS A 1 84 ? -15.213 -0.346 -4.694 1.00 92.75 84 LYS A C 1
ATOM 607 O O . LYS A 1 84 ? -15.780 0.659 -5.113 1.00 92.75 84 LYS A O 1
ATOM 612 N N . ALA A 1 85 ? -13.888 -0.453 -4.624 1.00 91.38 85 ALA A N 1
ATOM 613 C CA . ALA A 1 85 ? -12.970 0.548 -5.161 1.00 91.38 85 ALA A CA 1
ATOM 614 C C . ALA A 1 85 ? -13.129 0.702 -6.682 1.00 91.38 85 ALA A C 1
ATOM 616 O O . ALA A 1 85 ? -13.294 1.819 -7.169 1.00 91.38 85 ALA A O 1
ATOM 617 N N . VAL A 1 86 ? -13.166 -0.414 -7.418 1.00 92.56 86 VAL A N 1
ATOM 618 C CA . VAL A 1 86 ? -13.389 -0.412 -8.873 1.00 92.56 86 VAL A CA 1
ATOM 619 C C . VAL A 1 86 ? -14.742 0.218 -9.217 1.00 92.56 86 VAL A C 1
ATOM 621 O O . VAL A 1 86 ? -14.793 1.124 -10.045 1.00 92.56 86 VAL A O 1
ATOM 624 N N . LEU A 1 87 ? -15.820 -0.179 -8.533 1.00 92.69 87 LEU A N 1
ATOM 625 C CA . LEU A 1 87 ? -17.172 0.356 -8.758 1.00 92.69 87 LEU A CA 1
ATOM 626 C C . LEU A 1 87 ? -17.273 1.862 -8.498 1.00 92.69 87 LEU A C 1
ATOM 628 O O . LEU A 1 87 ? -17.844 2.593 -9.307 1.00 92.69 87 LEU A O 1
ATOM 632 N N . ARG A 1 88 ? -16.651 2.343 -7.415 1.00 90.69 88 ARG A N 1
ATOM 633 C CA . ARG A 1 88 ? -16.589 3.775 -7.094 1.00 90.69 88 ARG A CA 1
ATOM 634 C C . ARG A 1 88 ? -15.965 4.583 -8.231 1.00 90.69 88 ARG A C 1
ATOM 636 O O . ARG A 1 88 ? -16.406 5.699 -8.504 1.00 90.69 88 ARG A O 1
ATOM 643 N N . ARG A 1 89 ? -14.949 4.025 -8.895 1.00 88.38 89 ARG A N 1
ATOM 644 C CA . ARG A 1 89 ? -14.275 4.668 -10.026 1.00 88.38 89 ARG A CA 1
ATOM 645 C C . ARG A 1 89 ? -15.060 4.529 -11.330 1.00 88.38 89 ARG A C 1
ATOM 647 O O . ARG A 1 89 ? -15.140 5.495 -12.085 1.00 88.38 89 ARG A O 1
ATOM 654 N N . ALA A 1 90 ? -15.709 3.385 -11.544 1.00 87.19 90 ALA A N 1
ATOM 655 C CA . ALA A 1 90 ? -16.554 3.093 -12.703 1.00 87.19 90 ALA A CA 1
ATOM 656 C C . ALA A 1 90 ? -17.887 3.877 -12.733 1.00 87.19 90 ALA A C 1
ATOM 658 O O . ALA A 1 90 ? -18.698 3.670 -13.629 1.00 87.19 90 ALA A O 1
ATOM 659 N N . LYS A 1 91 ? -18.088 4.832 -11.808 1.00 75.69 91 LYS A N 1
ATOM 660 C CA . LYS A 1 91 ? -19.282 5.688 -11.646 1.00 75.69 91 LYS A CA 1
ATOM 661 C C . LYS A 1 91 ? -20.515 5.001 -11.050 1.00 75.69 91 LYS A C 1
ATOM 663 O O . LYS A 1 91 ? -21.579 5.616 -11.043 1.00 75.69 91 LYS A O 1
ATOM 668 N N . ALA A 1 92 ? -20.383 3.811 -10.466 1.00 65.25 92 ALA A N 1
ATOM 669 C CA . ALA A 1 92 ? -21.389 3.326 -9.527 1.00 65.25 92 ALA A CA 1
ATOM 670 C C . ALA A 1 92 ? -21.205 4.110 -8.218 1.00 65.25 92 ALA A C 1
ATOM 672 O O . ALA A 1 92 ? -20.154 4.038 -7.571 1.00 65.25 92 ALA A O 1
ATOM 673 N N . GLY A 1 93 ? -22.177 4.952 -7.861 1.00 60.97 93 GLY A N 1
ATOM 674 C CA . GLY A 1 93 ? -22.078 5.811 -6.684 1.00 60.97 93 GLY A CA 1
ATOM 675 C C . GLY A 1 93 ? -21.722 4.996 -5.436 1.00 60.97 93 GLY A C 1
ATOM 676 O O . GLY A 1 93 ? -22.283 3.930 -5.197 1.00 60.97 93 GLY A O 1
ATOM 677 N N . ALA A 1 94 ? -20.801 5.494 -4.601 1.00 62.34 94 ALA A N 1
ATOM 678 C CA . ALA A 1 94 ? -20.330 4.771 -3.410 1.00 62.34 94 ALA A CA 1
ATOM 679 C C . ALA A 1 94 ? -21.471 4.319 -2.469 1.00 62.34 94 ALA A C 1
ATOM 681 O O . ALA A 1 94 ? -21.309 3.338 -1.742 1.00 62.34 94 ALA A O 1
ATOM 682 N N . SER A 1 95 ? -22.617 5.010 -2.509 1.00 62.44 95 SER A N 1
ATOM 683 C CA . SER A 1 95 ? -23.805 4.709 -1.707 1.00 62.44 95 SER A CA 1
ATOM 684 C C . SER A 1 95 ? -24.590 3.476 -2.172 1.00 62.44 95 SER A C 1
ATOM 686 O O . SER A 1 95 ? -25.288 2.893 -1.350 1.00 62.44 95 SER A O 1
ATOM 688 N N . GLU A 1 96 ? -24.483 3.052 -3.436 1.00 77.88 96 GLU A N 1
ATOM 689 C CA . GLU A 1 96 ? -25.231 1.886 -3.944 1.00 77.88 96 GLU A CA 1
ATOM 690 C C . GLU A 1 96 ? -24.600 0.556 -3.525 1.00 77.88 96 GLU A C 1
ATOM 692 O O . GLU A 1 96 ? -25.284 -0.451 -3.417 1.00 77.88 96 GLU A O 1
ATOM 697 N N . THR A 1 97 ? -23.306 0.543 -3.196 1.00 86.50 97 THR A N 1
ATOM 698 C CA . THR A 1 97 ? -22.572 -0.698 -2.872 1.00 86.50 97 THR A CA 1
ATOM 699 C C . THR A 1 97 ? -22.620 -1.096 -1.387 1.00 86.50 97 THR A C 1
ATOM 701 O O . THR A 1 97 ? -21.944 -2.040 -0.949 1.00 86.50 97 THR A O 1
ATOM 704 N N . ALA A 1 98 ? -23.375 -0.361 -0.565 1.00 88.75 98 ALA A N 1
ATOM 705 C CA . ALA A 1 98 ? -23.553 -0.661 0.853 1.00 88.75 98 ALA A CA 1
ATOM 706 C C . ALA A 1 98 ? -24.578 -1.796 1.034 1.00 88.75 98 ALA A C 1
ATOM 708 O O . ALA A 1 98 ? -25.708 -1.692 0.581 1.00 88.75 98 ALA A O 1
ATOM 709 N N . GLY A 1 99 ? -24.185 -2.883 1.707 1.00 91.56 99 GLY A N 1
ATOM 710 C CA . GLY A 1 99 ? -25.058 -4.041 1.953 1.00 91.56 99 GLY A CA 1
ATOM 711 C C . GLY A 1 99 ? -25.043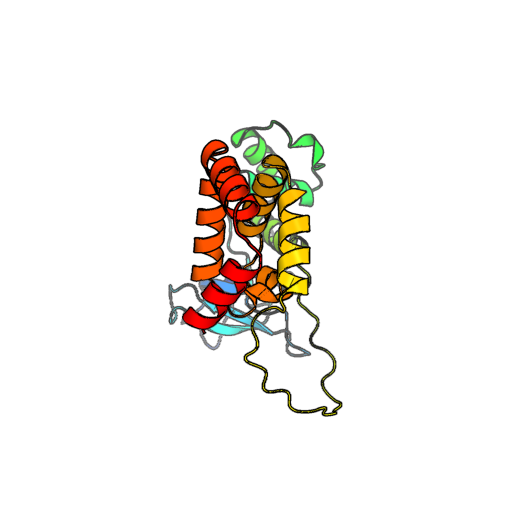 -5.130 0.873 1.00 91.56 99 GLY A C 1
ATOM 712 O O . GLY A 1 99 ? -25.560 -6.210 1.132 1.00 91.56 99 GLY A O 1
ATOM 713 N N . MET A 1 100 ? -24.406 -4.894 -0.279 1.00 92.38 100 MET A N 1
ATOM 714 C CA . MET A 1 100 ? -24.232 -5.917 -1.318 1.00 92.38 100 MET A CA 1
ATOM 715 C C . MET A 1 100 ? -23.221 -6.992 -0.904 1.00 92.38 100 MET A C 1
ATOM 717 O O . MET A 1 100 ? -22.167 -6.680 -0.330 1.00 92.38 100 MET A O 1
ATOM 721 N N . ASP A 1 101 ? -23.523 -8.251 -1.221 1.00 95.06 101 ASP A N 1
ATOM 722 C CA . ASP A 1 101 ? -22.610 -9.376 -1.017 1.00 95.06 101 ASP A CA 1
ATOM 723 C C . ASP A 1 101 ? -21.553 -9.485 -2.135 1.00 95.06 101 ASP A C 1
ATOM 725 O O . ASP A 1 101 ? -21.575 -8.759 -3.132 1.00 95.06 101 ASP A O 1
ATOM 729 N N . LYS A 1 102 ? -20.571 -10.382 -1.959 1.00 95.06 102 LYS A N 1
ATOM 730 C CA . LYS A 1 102 ? -19.444 -10.531 -2.898 1.00 95.06 102 LYS A CA 1
ATOM 731 C C . LYS A 1 102 ? -19.907 -10.888 -4.318 1.00 95.06 102 LYS A C 1
ATOM 733 O O . LYS A 1 102 ? -19.263 -10.458 -5.270 1.00 95.06 102 LYS A O 1
ATOM 738 N N . SER A 1 103 ? -20.984 -11.656 -4.464 1.00 95.81 103 SER A N 1
ATOM 739 C CA . SER A 1 103 ? -21.471 -12.116 -5.770 1.00 95.81 103 SER A CA 1
ATOM 740 C C . SER A 1 103 ? -22.121 -10.967 -6.535 1.00 95.81 103 SER A C 1
ATOM 742 O O . SER A 1 103 ? -21.772 -10.735 -7.686 1.00 95.81 103 SER A O 1
ATOM 744 N N . GLN A 1 104 ? -22.968 -10.183 -5.860 1.00 94.56 104 GLN A N 1
ATOM 745 C CA . GLN A 1 104 ? -23.594 -8.982 -6.429 1.00 94.56 104 GLN A CA 1
ATOM 746 C C . GLN A 1 104 ? -22.557 -7.937 -6.857 1.00 94.56 104 GLN A C 1
ATOM 748 O O . GLN A 1 104 ? -22.658 -7.343 -7.927 1.00 94.56 104 GLN A O 1
ATOM 753 N N . LEU A 1 105 ? -21.520 -7.731 -6.037 1.00 94.06 105 LEU A N 1
ATOM 754 C CA . LEU A 1 105 ? -20.423 -6.826 -6.383 1.00 94.06 105 LEU A CA 1
ATOM 755 C C . LEU A 1 105 ? -19.630 -7.326 -7.594 1.00 94.06 105 LEU A C 1
ATOM 757 O O . LEU A 1 105 ? -19.231 -6.518 -8.426 1.00 94.06 105 LEU A O 1
ATOM 761 N N . ALA A 1 106 ? -19.392 -8.635 -7.696 1.00 93.38 106 ALA A N 1
ATOM 762 C CA . ALA A 1 106 ? -18.696 -9.221 -8.835 1.00 93.38 106 ALA A CA 1
ATOM 763 C C . ALA A 1 106 ? -19.493 -9.057 -10.140 1.00 93.38 106 ALA A C 1
ATOM 765 O O . ALA A 1 106 ? -18.907 -8.719 -11.166 1.00 93.38 106 ALA A O 1
ATOM 766 N N . GLU A 1 107 ? -20.811 -9.249 -10.087 1.00 93.88 107 GLU A N 1
ATOM 767 C CA . GLU A 1 107 ? -21.714 -9.047 -11.224 1.00 93.88 107 GLU A CA 1
ATOM 768 C C . GLU A 1 107 ? -21.692 -7.588 -11.698 1.00 93.88 107 GLU A C 1
ATOM 770 O O . GLU A 1 107 ? -21.340 -7.329 -12.847 1.00 93.88 107 GLU A O 1
ATOM 775 N N . LEU A 1 108 ? -21.893 -6.632 -10.785 1.00 92.44 108 LEU A N 1
ATOM 776 C CA . LEU A 1 108 ? -21.831 -5.198 -11.095 1.00 92.44 108 LEU A CA 1
ATOM 777 C C . LEU A 1 108 ? -20.475 -4.765 -11.664 1.00 92.44 108 LEU A C 1
ATOM 779 O O . LEU A 1 108 ? -20.418 -3.920 -12.559 1.00 92.44 108 LEU A O 1
ATOM 783 N N . VAL A 1 109 ? -19.367 -5.315 -11.152 1.00 92.81 109 VAL A N 1
ATOM 784 C CA . VAL A 1 109 ? -18.028 -5.047 -11.705 1.00 92.81 109 VAL A CA 1
ATOM 785 C C . VAL A 1 109 ? -17.928 -5.594 -13.128 1.00 92.81 109 VAL A C 1
ATOM 787 O O . VAL A 1 109 ? -17.378 -4.913 -13.991 1.00 92.81 109 VAL A O 1
ATOM 790 N N . GLY A 1 110 ? -18.465 -6.788 -13.387 1.00 90.19 110 GLY A N 1
ATOM 791 C CA . GLY A 1 110 ? -18.506 -7.383 -14.722 1.00 90.19 110 GLY A CA 1
ATOM 792 C C . GLY A 1 110 ? -19.353 -6.588 -15.718 1.00 90.19 110 GLY A C 1
ATOM 793 O O . GLY A 1 110 ? -18.980 -6.495 -16.881 1.00 90.19 110 GLY A O 1
ATOM 794 N N . GLU A 1 111 ? -20.448 -5.972 -15.270 1.00 90.69 111 GLU A N 1
ATOM 795 C CA . GLU A 1 111 ? -21.279 -5.094 -16.105 1.00 90.69 111 GLU A CA 1
ATOM 796 C C . GLU A 1 111 ? -20.634 -3.722 -16.345 1.00 90.69 111 GLU A C 1
ATOM 798 O O . GLU A 1 111 ? -20.765 -3.145 -17.424 1.00 90.69 111 GLU A O 1
ATOM 803 N N . SER A 1 112 ? -19.929 -3.192 -15.342 1.00 89.31 112 SER A N 1
ATOM 804 C CA . SER A 1 112 ? -19.348 -1.842 -15.383 1.00 89.31 112 SER A CA 1
ATOM 805 C C . SER A 1 112 ? -17.964 -1.783 -16.029 1.00 89.31 112 SER A C 1
ATOM 807 O O . SER A 1 112 ? -17.468 -0.690 -16.296 1.00 89.31 112 SER A O 1
ATOM 809 N N . THR A 1 113 ? -17.306 -2.925 -16.237 1.00 90.00 113 THR A N 1
ATOM 810 C CA . THR A 1 113 ? -15.947 -2.990 -16.792 1.00 90.00 113 THR A CA 1
ATOM 811 C C . THR A 1 113 ? -15.899 -3.883 -18.024 1.00 90.00 113 THR A C 1
ATOM 813 O O . THR A 1 113 ? -16.548 -4.919 -18.102 1.00 90.00 113 THR A O 1
ATOM 816 N N . SER A 1 114 ? -15.086 -3.498 -19.002 1.00 87.75 114 SER A N 1
ATOM 817 C CA . SER A 1 114 ? -14.978 -4.165 -20.304 1.00 87.75 114 SER A CA 1
ATOM 818 C C . SER A 1 114 ? -14.001 -5.347 -20.294 1.00 87.75 114 SER A C 1
ATOM 820 O O . SER A 1 114 ? -13.790 -5.981 -21.330 1.00 87.75 114 SER A O 1
ATOM 822 N N . GLY A 1 115 ? -13.355 -5.634 -19.157 1.00 89.00 115 GLY A N 1
ATOM 823 C CA . GLY A 1 115 ? -12.429 -6.756 -19.017 1.00 89.00 115 GLY A CA 1
ATOM 824 C C . GLY A 1 115 ? -11.434 -6.651 -17.850 1.00 89.00 115 GLY A C 1
ATOM 825 O O . GLY A 1 115 ? -11.370 -5.634 -17.156 1.00 89.00 115 GLY A O 1
ATOM 826 N N . PRO A 1 116 ? -10.599 -7.693 -17.656 1.00 90.44 116 PRO A N 1
ATOM 827 C CA . PRO A 1 116 ? -9.696 -7.829 -16.504 1.00 90.44 116 PRO A CA 1
ATOM 828 C C . PRO A 1 116 ? -8.583 -6.773 -16.438 1.00 90.44 116 PRO A C 1
ATOM 830 O O . PRO A 1 116 ? -8.042 -6.493 -15.369 1.00 90.44 116 PRO A O 1
ATOM 833 N N . GLU A 1 117 ? -8.227 -6.171 -17.570 1.00 87.56 117 GLU A N 1
ATOM 834 C CA . GLU A 1 117 ? -7.237 -5.090 -17.620 1.00 87.56 117 GLU A CA 1
ATOM 835 C C . GLU A 1 117 ? -7.804 -3.751 -17.163 1.00 87.56 117 GLU A C 1
ATOM 837 O O . GLU A 1 117 ? -7.110 -2.990 -16.492 1.00 87.56 117 GLU A O 1
ATOM 842 N N . GLU A 1 118 ? -9.066 -3.470 -17.491 1.00 89.94 118 GLU A N 1
ATOM 843 C CA . GLU A 1 118 ? -9.735 -2.244 -17.056 1.00 89.94 118 GLU A CA 1
ATOM 844 C C . GLU A 1 118 ? -9.926 -2.251 -15.538 1.00 89.94 118 GLU A C 1
ATOM 846 O O . GLU A 1 118 ? -9.644 -1.261 -14.868 1.00 89.94 118 GLU A O 1
ATOM 851 N N . ILE A 1 119 ? -10.280 -3.411 -14.980 1.00 91.94 119 ILE A N 1
ATOM 852 C CA . ILE A 1 119 ? -10.331 -3.641 -13.534 1.00 91.94 119 ILE A CA 1
ATOM 853 C C . ILE A 1 119 ? -8.992 -3.289 -12.875 1.00 91.94 119 ILE A C 1
ATOM 855 O O . ILE A 1 119 ? -8.961 -2.549 -11.890 1.00 91.94 119 ILE A O 1
ATOM 859 N N . ALA A 1 120 ? -7.882 -3.806 -13.409 1.00 90.50 120 ALA A N 1
ATOM 860 C CA . ALA A 1 120 ? -6.553 -3.552 -12.860 1.00 90.50 120 ALA A CA 1
ATOM 861 C C . ALA A 1 120 ? -6.162 -2.066 -12.951 1.00 90.50 120 ALA A C 1
ATOM 863 O O . ALA A 1 120 ? -5.598 -1.525 -11.997 1.00 90.50 120 ALA A O 1
ATOM 864 N N . ALA A 1 121 ? -6.512 -1.395 -14.052 1.00 90.12 121 ALA A N 1
ATOM 865 C CA . ALA A 1 121 ? -6.275 0.034 -14.235 1.00 90.12 121 ALA A CA 1
ATOM 866 C C . ALA A 1 121 ? -7.057 0.888 -13.222 1.00 90.12 121 ALA A C 1
ATOM 868 O O . ALA A 1 121 ? -6.463 1.716 -12.529 1.00 90.12 121 ALA A O 1
ATOM 869 N N . LEU A 1 122 ? -8.364 0.645 -13.075 1.00 90.81 122 LEU A N 1
ATOM 870 C CA . LEU A 1 122 ? -9.227 1.364 -12.129 1.00 90.81 122 LEU A CA 1
ATOM 871 C C . LEU A 1 122 ? -8.758 1.177 -10.682 1.00 90.81 122 LEU A C 1
ATOM 873 O O . LEU A 1 122 ? -8.730 2.125 -9.898 1.00 90.81 122 LEU A O 1
ATOM 877 N N . LEU A 1 123 ? -8.340 -0.041 -10.336 1.00 90.88 123 LEU A N 1
ATOM 878 C CA . LEU A 1 123 ? -7.805 -0.346 -9.016 1.00 90.88 123 LEU A CA 1
ATOM 879 C C . LEU A 1 123 ? -6.491 0.395 -8.739 1.00 90.88 123 LEU A C 1
ATOM 881 O O . LEU A 1 123 ? -6.282 0.906 -7.637 1.00 90.88 123 LEU A O 1
ATOM 885 N N . ALA A 1 124 ? -5.607 0.452 -9.737 1.00 88.69 124 ALA A N 1
ATOM 886 C CA . ALA A 1 124 ? -4.340 1.158 -9.637 1.00 88.69 124 ALA A CA 1
ATOM 887 C C . ALA A 1 124 ? -4.545 2.662 -9.430 1.00 88.69 124 ALA A C 1
ATOM 889 O O . ALA A 1 124 ? -3.849 3.263 -8.615 1.00 88.69 124 ALA A O 1
ATOM 890 N N . GLU A 1 125 ? -5.509 3.262 -10.132 1.00 86.50 125 GLU A N 1
ATOM 891 C CA . GLU A 1 125 ? -5.879 4.664 -9.934 1.00 86.50 125 GLU A CA 1
ATOM 892 C C . GLU A 1 125 ? -6.434 4.928 -8.531 1.00 86.50 125 GLU A C 1
ATOM 894 O O . GLU A 1 125 ? -6.018 5.892 -7.891 1.00 86.50 125 GLU A O 1
ATOM 899 N N . GLU A 1 126 ? -7.328 4.076 -8.020 1.00 88.88 126 GLU A N 1
ATOM 900 C CA . GLU A 1 126 ? -7.874 4.252 -6.666 1.00 88.88 126 GLU A CA 1
ATOM 901 C C . GLU A 1 126 ? -6.777 4.102 -5.600 1.00 88.88 126 GLU A C 1
ATOM 903 O O . GLU A 1 126 ? -6.722 4.885 -4.651 1.00 88.88 126 GLU A O 1
ATOM 908 N N . MET A 1 127 ? -5.857 3.141 -5.755 1.00 83.44 127 MET A N 1
ATOM 909 C CA . MET A 1 127 ? -4.700 3.026 -4.858 1.00 83.44 127 MET A CA 1
ATOM 910 C C . MET A 1 127 ? -3.808 4.267 -4.919 1.00 83.44 127 MET A C 1
ATOM 912 O O . MET A 1 127 ? -3.338 4.720 -3.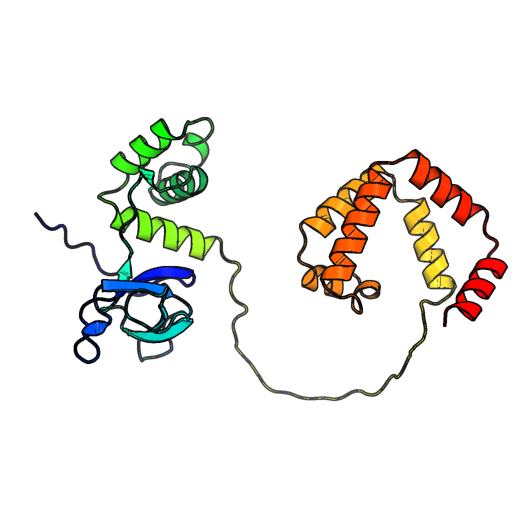878 1.00 83.44 127 MET A O 1
ATOM 916 N N . ALA A 1 128 ? -3.611 4.841 -6.106 1.00 83.25 128 ALA A N 1
ATOM 917 C CA . ALA A 1 128 ? -2.862 6.081 -6.273 1.00 83.25 128 ALA A CA 1
ATOM 918 C C . ALA A 1 128 ? -3.549 7.267 -5.584 1.00 83.25 128 ALA A C 1
ATOM 920 O O . ALA A 1 128 ? -2.877 8.085 -4.964 1.00 83.25 128 ALA A O 1
ATOM 921 N N . ALA A 1 129 ? -4.880 7.344 -5.670 1.00 82.06 129 ALA A N 1
ATOM 922 C CA . ALA A 1 129 ? -5.678 8.388 -5.036 1.00 82.06 129 ALA A CA 1
ATOM 923 C C . ALA A 1 129 ? -5.744 8.236 -3.506 1.00 82.06 129 ALA A C 1
ATOM 925 O O . ALA A 1 129 ? -5.800 9.231 -2.787 1.00 82.06 129 ALA A O 1
ATOM 926 N N . SER A 1 130 ? -5.732 6.998 -3.004 1.00 74.31 130 SER A N 1
ATOM 927 C CA . SER A 1 130 ? -5.729 6.698 -1.569 1.00 74.31 130 SER A CA 1
ATOM 928 C C . SER A 1 130 ? -4.329 6.724 -0.946 1.00 74.31 130 SER A C 1
ATOM 930 O O . SER A 1 130 ? -4.226 6.710 0.284 1.00 74.31 130 SER A O 1
ATOM 932 N N . ALA A 1 131 ? -3.261 6.722 -1.747 1.00 69.44 131 ALA A N 1
ATOM 933 C CA . ALA A 1 131 ? -1.909 6.890 -1.242 1.00 69.44 131 ALA A CA 1
ATOM 934 C C . ALA A 1 131 ? -1.730 8.338 -0.749 1.00 69.44 131 ALA A C 1
ATOM 936 O O . ALA A 1 131 ? -2.104 9.274 -1.460 1.00 69.44 131 ALA A O 1
ATOM 937 N N . PRO A 1 132 ? -1.167 8.558 0.453 1.00 58.00 132 PRO A N 1
ATOM 938 C CA . PRO A 1 132 ? -0.844 9.907 0.897 1.00 58.00 132 PRO A CA 1
ATOM 939 C C . PRO A 1 132 ? 0.088 10.558 -0.138 1.00 58.00 132 PRO A C 1
ATOM 941 O O . PRO A 1 132 ? 0.986 9.876 -0.645 1.00 58.00 132 PRO A O 1
ATOM 944 N N . PRO A 1 133 ? -0.106 11.847 -0.479 1.00 51.03 133 PRO A N 1
ATOM 945 C CA . PRO A 1 133 ? 0.755 12.523 -1.437 1.00 51.03 133 PRO A CA 1
ATOM 946 C C . PRO A 1 133 ? 2.197 12.392 -0.950 1.00 51.03 133 PRO A C 1
ATOM 948 O O .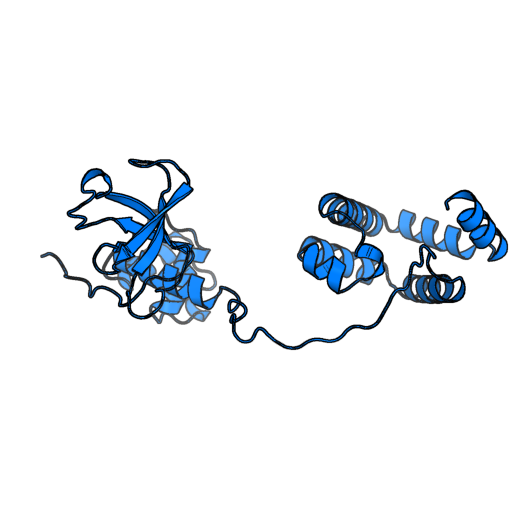 PRO A 1 133 ? 2.520 12.790 0.171 1.00 51.03 133 PRO A O 1
ATOM 951 N N . ALA A 1 134 ? 3.049 11.776 -1.772 1.00 48.62 134 ALA A N 1
ATOM 952 C CA . ALA A 1 134 ? 4.468 11.679 -1.474 1.00 48.62 134 ALA A CA 1
ATOM 953 C C . ALA A 1 134 ? 4.996 13.093 -1.167 1.00 48.62 134 ALA A C 1
ATOM 955 O O . ALA A 1 134 ? 4.626 14.033 -1.879 1.00 48.62 134 ALA A O 1
ATOM 956 N N . PRO A 1 135 ? 5.826 13.279 -0.125 1.00 45.44 135 PRO A N 1
ATOM 957 C CA . PRO A 1 135 ? 6.418 14.578 0.148 1.00 45.44 135 PRO A CA 1
ATOM 958 C C . PRO A 1 135 ? 7.239 14.980 -1.079 1.00 45.44 135 PRO A C 1
ATOM 960 O O . PRO A 1 135 ? 8.255 14.356 -1.386 1.00 45.44 135 PRO A O 1
ATOM 963 N N . SER A 1 136 ? 6.757 15.981 -1.819 1.00 42.75 136 SER A N 1
ATOM 964 C CA . SER A 1 136 ? 7.461 16.557 -2.959 1.00 42.75 136 SER A CA 1
ATOM 965 C C . SER A 1 136 ? 8.871 16.935 -2.533 1.00 42.75 136 SER A C 1
ATOM 967 O O . SER A 1 136 ? 9.080 17.867 -1.759 1.00 42.75 136 SER A O 1
ATOM 969 N N . ALA A 1 137 ? 9.841 16.200 -3.064 1.00 44.50 137 ALA A N 1
ATOM 970 C CA . ALA A 1 137 ? 11.236 16.577 -3.049 1.00 44.50 137 ALA A CA 1
ATOM 971 C C . ALA A 1 137 ? 11.409 17.828 -3.924 1.00 44.50 137 ALA A C 1
ATOM 973 O O . ALA A 1 137 ? 11.546 17.736 -5.142 1.00 44.50 137 ALA A O 1
ATOM 974 N N . ALA A 1 138 ? 11.390 18.998 -3.291 1.00 40.72 138 ALA A N 1
ATOM 975 C CA . ALA A 1 138 ? 11.911 20.239 -3.842 1.00 40.72 138 ALA A CA 1
ATOM 976 C C . ALA A 1 138 ? 12.518 21.086 -2.713 1.00 40.72 138 ALA A C 1
ATOM 978 O O . ALA A 1 138 ? 11.907 21.263 -1.665 1.00 40.72 138 ALA A O 1
ATOM 979 N N . ALA A 1 139 ? 13.706 21.623 -3.001 1.00 38.91 139 ALA A N 1
ATOM 980 C CA . ALA A 1 139 ? 14.512 22.569 -2.227 1.00 38.91 139 ALA A CA 1
ATOM 981 C C . ALA A 1 139 ? 15.362 22.009 -1.067 1.00 38.91 139 ALA A C 1
ATOM 983 O O . ALA A 1 139 ? 15.062 22.144 0.116 1.00 38.91 139 ALA A O 1
ATOM 984 N N . SER A 1 140 ? 16.532 21.497 -1.449 1.00 46.81 140 SER A N 1
ATOM 985 C CA . SER A 1 140 ? 17.754 21.667 -0.664 1.00 46.81 140 SER A CA 1
ATOM 986 C C . SER A 1 140 ? 18.204 23.139 -0.663 1.00 46.81 140 SER A C 1
ATOM 988 O O . SER A 1 140 ? 18.049 23.819 -1.674 1.00 46.81 140 SER A O 1
ATOM 990 N N . ALA A 1 141 ? 18.884 23.520 0.428 1.00 41.56 141 ALA A N 1
ATOM 991 C CA . ALA A 1 141 ? 19.874 24.602 0.594 1.00 41.56 141 ALA A CA 1
ATOM 992 C C . ALA A 1 141 ? 19.454 25.854 1.397 1.00 41.56 141 ALA A C 1
ATOM 994 O O . ALA A 1 141 ? 18.892 26.799 0.855 1.00 41.56 141 ALA A O 1
ATOM 995 N N . SER A 1 142 ? 19.829 25.859 2.688 1.00 40.12 142 SER A N 1
ATOM 996 C CA . SER A 1 142 ? 20.542 26.916 3.463 1.00 40.12 142 SER A CA 1
ATOM 997 C C . SER A 1 142 ? 20.239 26.715 4.965 1.00 40.12 142 SER A C 1
ATOM 999 O O . SER A 1 142 ? 19.104 26.824 5.400 1.00 40.12 142 SER A O 1
ATOM 1001 N N . SER A 1 143 ? 21.118 26.067 5.737 1.00 40.78 143 SER A N 1
ATOM 1002 C CA . SER A 1 143 ? 22.274 26.615 6.479 1.00 40.78 143 SER A CA 1
ATOM 1003 C C . SER A 1 143 ? 21.927 27.456 7.719 1.00 40.78 143 SER A C 1
ATOM 1005 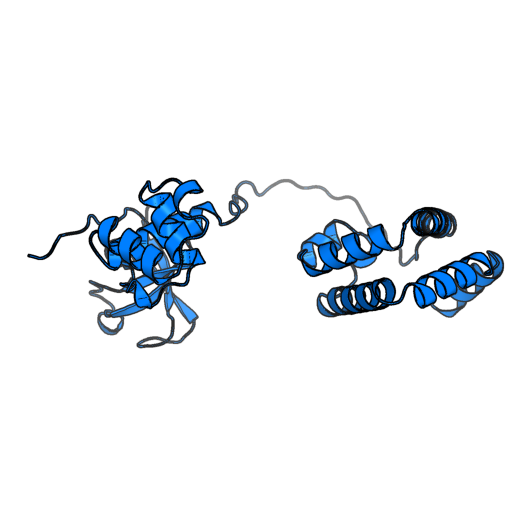O O . SER A 1 143 ? 21.465 28.584 7.582 1.00 40.78 143 SER A O 1
ATOM 1007 N N . SER A 1 144 ? 22.270 26.910 8.897 1.00 37.12 144 SER A N 1
ATOM 1008 C CA . SER A 1 144 ? 22.770 27.534 10.152 1.00 37.12 144 SER A CA 1
ATOM 1009 C C . SER A 1 144 ? 22.124 26.848 11.370 1.00 37.12 144 SER A C 1
ATOM 1011 O O . SER A 1 144 ? 20.919 26.889 11.558 1.00 37.12 144 SER A O 1
ATOM 1013 N N . SER A 1 145 ? 22.806 25.936 12.065 1.00 42.78 145 SER A N 1
ATOM 1014 C CA . SER A 1 145 ? 23.828 26.177 13.099 1.00 42.78 145 SER A CA 1
ATOM 1015 C C . SER A 1 145 ? 23.308 26.924 14.338 1.00 42.78 145 SER A C 1
ATOM 1017 O O . SER A 1 145 ? 23.454 28.137 14.446 1.00 42.78 145 SER A O 1
ATOM 1019 N N . SER A 1 146 ? 22.815 26.164 15.313 1.00 36.09 146 SER A N 1
ATOM 1020 C CA . SER A 1 146 ? 22.940 26.447 16.752 1.00 36.09 146 SER A CA 1
ATOM 1021 C C . SER A 1 146 ? 22.804 25.105 17.487 1.00 36.09 146 SER A C 1
ATOM 1023 O O . SER A 1 146 ? 21.780 24.438 17.459 1.00 36.09 146 SER A O 1
ATOM 1025 N N . SER A 1 147 ? 23.940 24.479 17.785 1.00 36.91 147 SER A N 1
ATOM 1026 C CA . SER A 1 147 ? 24.632 24.573 19.077 1.00 36.91 147 SER A CA 1
ATOM 1027 C C . SER A 1 147 ? 24.054 23.603 20.112 1.00 36.91 147 SER A C 1
ATOM 1029 O O . SER A 1 147 ? 23.064 23.887 20.775 1.00 36.91 147 SER A O 1
ATOM 1031 N N . SER A 1 148 ? 24.740 22.463 20.237 1.00 39.84 148 SER A N 1
ATOM 1032 C CA . SER A 1 148 ? 25.233 21.926 21.513 1.00 39.84 148 SER A CA 1
ATOM 1033 C C . SER A 1 148 ? 24.323 22.077 22.737 1.00 39.84 148 SER A C 1
ATOM 1035 O O . SER A 1 148 ? 24.300 23.122 23.382 1.00 39.84 148 SER A O 1
ATOM 1037 N N . GLY A 1 149 ? 23.707 20.967 23.136 1.00 33.84 149 GLY A N 1
ATOM 1038 C CA . GLY A 1 149 ? 23.105 20.804 24.454 1.00 33.84 149 GLY A CA 1
ATOM 1039 C C . GLY A 1 149 ? 23.073 19.334 24.844 1.00 33.84 149 GLY A C 1
ATOM 1040 O O . GLY A 1 149 ? 22.048 18.677 24.713 1.00 33.84 149 GLY A O 1
ATOM 1041 N N . ALA A 1 150 ? 24.216 18.808 25.283 1.00 43.62 150 ALA A N 1
ATOM 1042 C CA . ALA A 1 150 ? 24.272 17.563 26.033 1.00 43.62 150 ALA A CA 1
ATOM 1043 C C . ALA A 1 150 ? 23.378 17.706 27.275 1.00 43.62 150 ALA A C 1
ATOM 1045 O O . ALA A 1 150 ? 23.597 18.590 28.100 1.00 43.62 150 ALA A O 1
ATOM 1046 N N . 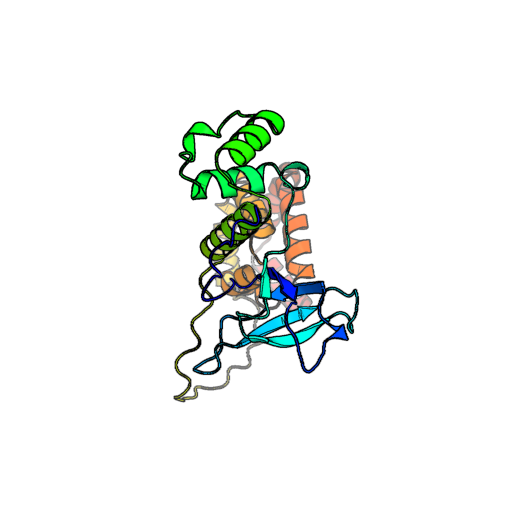GLY A 1 151 ? 22.357 16.862 27.381 1.00 37.38 151 GLY A N 1
ATOM 1047 C CA . GLY A 1 151 ? 21.369 16.934 28.449 1.00 37.38 151 GLY A CA 1
ATOM 1048 C C . GLY A 1 151 ? 20.697 15.590 28.656 1.00 37.38 151 GLY A C 1
ATOM 1049 O O . GLY A 1 151 ? 19.517 15.430 28.374 1.00 37.38 151 GLY A O 1
ATOM 1050 N N . SER A 1 152 ? 21.463 14.620 29.158 1.00 46.56 152 SER A N 1
ATOM 1051 C CA . SER A 1 152 ? 20.929 13.465 29.884 1.00 46.56 152 SER A CA 1
ATOM 1052 C C . SER A 1 152 ? 20.318 13.965 31.198 1.00 46.56 152 SER A C 1
ATOM 1054 O O . SER A 1 152 ? 20.907 13.841 32.268 1.00 46.56 152 SER A O 1
ATOM 1056 N N . GLY A 1 153 ? 19.169 14.624 31.100 1.00 43.88 153 GLY A N 1
ATOM 1057 C CA . GLY A 1 153 ? 18.362 15.059 32.225 1.00 43.88 153 GLY A CA 1
ATOM 1058 C C . GLY A 1 153 ? 16.971 14.500 32.013 1.00 43.88 153 GLY A C 1
ATOM 1059 O O . GLY A 1 153 ? 16.264 14.946 31.113 1.00 43.88 153 GLY A O 1
ATOM 1060 N N . GLY A 1 154 ? 16.598 13.495 32.806 1.00 55.69 154 GLY A N 1
ATOM 1061 C CA . GLY A 1 154 ? 15.218 13.023 32.851 1.00 55.69 154 GLY A CA 1
ATOM 1062 C C . GLY A 1 154 ? 14.241 14.174 33.146 1.00 55.69 154 GLY A C 1
ATOM 1063 O O . GLY A 1 154 ? 14.667 15.248 33.585 1.00 55.69 154 GLY A O 1
ATOM 1064 N N . PRO A 1 155 ? 12.934 13.965 32.921 1.00 59.81 155 PRO A N 1
ATOM 1065 C CA . PRO A 1 155 ? 11.921 15.000 33.106 1.00 59.81 155 PRO A CA 1
ATOM 1066 C C . PRO A 1 155 ? 12.043 15.673 34.486 1.00 59.81 155 PRO A C 1
ATOM 1068 O O . PRO A 1 155 ? 12.327 15.024 35.503 1.00 59.81 155 PRO A O 1
ATOM 1071 N N . SER A 1 156 ? 11.886 17.000 34.519 1.00 67.19 156 SER A N 1
ATOM 1072 C CA . SER A 1 156 ? 11.945 17.789 35.755 1.00 67.19 156 SER A CA 1
ATOM 1073 C C . SER A 1 156 ? 10.795 17.414 36.698 1.00 67.19 156 SER A C 1
ATOM 1075 O O . SER A 1 156 ? 9.753 16.930 36.258 1.00 67.19 156 SER A O 1
ATOM 1077 N N . ALA A 1 157 ? 10.978 17.619 38.008 1.00 61.19 157 ALA A N 1
ATOM 1078 C CA . ALA A 1 157 ? 9.972 17.272 39.018 1.00 61.19 157 ALA A CA 1
ATOM 1079 C C . ALA A 1 157 ? 8.615 17.947 38.737 1.00 61.19 157 ALA A C 1
ATOM 1081 O O . ALA A 1 157 ? 7.572 17.309 38.858 1.00 61.19 157 ALA A O 1
ATOM 1082 N N . ASP A 1 158 ? 8.636 19.190 38.251 1.00 72.25 158 ASP A N 1
ATOM 1083 C CA . ASP A 1 158 ? 7.437 19.909 37.809 1.00 72.25 158 ASP A CA 1
ATOM 1084 C C . ASP A 1 158 ? 6.772 19.270 36.584 1.00 72.25 158 ASP A C 1
ATOM 1086 O O . ASP A 1 158 ? 5.550 19.193 36.511 1.00 72.25 158 ASP A O 1
ATOM 1090 N N . GLN A 1 159 ? 7.557 18.739 35.645 1.00 70.06 159 GLN A N 1
ATOM 1091 C CA . GLN A 1 159 ? 7.044 18.083 34.442 1.00 70.06 159 GLN A CA 1
ATOM 1092 C C . GLN A 1 159 ? 6.412 16.721 34.766 1.00 70.06 159 GLN A C 1
ATOM 1094 O O . GLN A 1 159 ? 5.406 16.348 34.166 1.00 70.06 159 GLN A O 1
ATOM 1099 N N . ILE A 1 160 ? 6.953 16.003 35.757 1.00 67.06 160 ILE A N 1
ATOM 1100 C CA . ILE A 1 160 ? 6.363 14.763 36.287 1.00 67.06 160 ILE A CA 1
ATOM 1101 C C . ILE A 1 160 ? 5.077 15.068 37.064 1.00 67.06 160 ILE A C 1
ATOM 1103 O O . ILE A 1 160 ? 4.097 14.345 36.913 1.00 67.06 160 ILE A O 1
ATOM 1107 N N . ARG A 1 161 ? 5.050 16.149 37.852 1.00 67.06 161 ARG A N 1
ATOM 1108 C CA . ARG A 1 161 ? 3.854 16.586 38.586 1.00 67.06 161 ARG A CA 1
ATOM 1109 C C . ARG A 1 161 ? 2.725 16.994 37.642 1.00 67.06 161 ARG A C 1
ATOM 1111 O O . ARG A 1 161 ? 1.594 16.557 37.801 1.00 67.06 161 ARG A O 1
ATOM 1118 N N . GLN A 1 162 ? 3.056 17.746 36.599 1.00 75.06 162 GLN A N 1
ATOM 1119 C CA . GLN A 1 162 ? 2.093 18.130 35.575 1.00 75.06 162 GLN A CA 1
ATOM 1120 C C . GLN A 1 162 ? 1.588 16.910 34.786 1.00 75.06 162 GLN A C 1
ATOM 1122 O O . GLN A 1 162 ? 0.404 16.830 34.459 1.00 75.06 162 GLN A O 1
ATOM 1127 N N . ALA A 1 163 ? 2.458 15.929 34.521 1.00 64.81 163 ALA A N 1
ATOM 1128 C CA . ALA A 1 163 ? 2.067 14.670 33.892 1.00 64.81 163 ALA A CA 1
ATOM 1129 C C . ALA A 1 163 ? 1.177 13.809 34.806 1.00 64.81 163 ALA A C 1
ATOM 1131 O O . ALA A 1 163 ? 0.224 13.201 34.324 1.00 64.81 163 ALA A O 1
ATOM 1132 N N . SER A 1 164 ? 1.430 13.772 36.120 1.00 63.38 164 SER A N 1
ATOM 1133 C CA . SER A 1 164 ? 0.595 13.024 37.067 1.00 63.38 164 SER A CA 1
ATOM 1134 C C . SER A 1 164 ? -0.764 13.689 37.298 1.00 63.38 164 SER A C 1
ATOM 1136 O O . SER A 1 164 ? -1.770 12.989 37.395 1.00 63.38 164 SER A O 1
ATOM 1138 N N . GLU A 1 165 ? -0.834 15.021 37.281 1.00 73.75 165 GLU A N 1
ATOM 1139 C CA . GLU A 1 165 ? -2.099 15.763 37.286 1.00 73.75 165 GLU A CA 1
ATOM 1140 C C . GLU A 1 165 ? -2.900 15.549 35.996 1.00 73.75 165 GLU A C 1
ATOM 1142 O O . GLU A 1 165 ? -4.124 15.430 36.057 1.00 73.75 165 GLU A O 1
ATOM 1147 N N . GLN A 1 166 ? -2.233 15.440 34.841 1.00 66.69 166 GLN A N 1
ATOM 1148 C CA . GLN A 1 166 ? -2.884 15.063 33.584 1.00 66.69 166 GLN A CA 1
ATOM 1149 C C . GLN A 1 166 ? -3.399 13.622 33.621 1.00 66.69 166 GLN A C 1
ATOM 1151 O O . GLN A 1 166 ? -4.551 13.387 33.267 1.00 66.69 166 GLN A O 1
ATOM 1156 N N . LEU A 1 167 ? -2.602 12.664 34.102 1.00 64.94 167 LEU A N 1
ATOM 1157 C CA . LEU A 1 167 ? -3.015 11.260 34.210 1.00 64.94 167 LEU A CA 1
ATOM 1158 C C . LEU A 1 167 ? -4.151 11.064 35.220 1.00 64.94 167 LEU A C 1
ATOM 1160 O O . LEU A 1 167 ? -5.061 10.281 34.963 1.00 64.94 167 LEU A O 1
ATOM 1164 N N . GLY A 1 168 ? -4.154 11.816 36.323 1.00 67.56 168 GLY A N 1
ATOM 1165 C CA . GLY A 1 168 ? -5.255 11.827 37.290 1.00 67.56 168 GLY A CA 1
ATOM 1166 C C . GLY A 1 168 ? -6.567 12.383 36.724 1.00 67.56 168 GLY A C 1
ATOM 1167 O O . GLY A 1 168 ? -7.637 12.075 37.245 1.00 67.56 168 GLY A O 1
ATOM 1168 N N . GLN A 1 169 ? -6.497 13.166 35.644 1.00 69.19 169 GLN A N 1
ATOM 1169 C CA . GLN A 1 169 ? -7.658 13.679 34.912 1.00 69.19 169 GLN A CA 1
ATOM 1170 C C . GLN A 1 169 ? -8.082 12.775 33.741 1.00 69.19 169 GLN A C 1
ATOM 1172 O O . GLN A 1 169 ? -9.156 12.979 33.172 1.00 69.19 169 GLN A O 1
ATOM 1177 N N . MET A 1 170 ? -7.292 11.759 33.373 1.00 66.25 170 MET A N 1
ATOM 1178 C CA . MET A 1 170 ? -7.651 10.839 32.292 1.00 66.25 170 MET A CA 1
ATOM 1179 C C . MET A 1 170 ? -8.569 9.730 32.808 1.00 66.25 170 MET A C 1
ATOM 1181 O O . MET A 1 170 ? -8.187 8.891 33.620 1.00 66.25 170 MET A O 1
ATOM 1185 N N . SER A 1 171 ? -9.804 9.698 32.305 1.00 73.44 171 SER A N 1
ATOM 1186 C CA . SER A 1 171 ? -10.725 8.591 32.566 1.00 73.44 171 SER A CA 1
ATOM 1187 C C . SER A 1 171 ? -10.203 7.286 31.935 1.00 73.44 171 SER A C 1
ATOM 1189 O O . SER A 1 171 ? -9.558 7.328 30.883 1.00 73.44 171 SER A O 1
ATOM 1191 N N . PRO A 1 172 ? -10.507 6.109 32.512 1.00 62.28 172 PRO A N 1
ATOM 1192 C CA . PRO A 1 172 ? -10.115 4.811 31.946 1.00 62.28 172 PRO A CA 1
ATOM 1193 C C . PRO A 1 172 ? -10.617 4.609 30.505 1.00 62.28 172 PRO A C 1
ATOM 1195 O O . PRO A 1 172 ? -9.955 3.962 29.695 1.00 62.28 172 PRO A O 1
ATOM 1198 N N . GLU A 1 173 ? -11.743 5.230 30.145 1.00 80.25 173 GLU A N 1
ATOM 1199 C CA . GLU A 1 173 ? -12.251 5.259 28.768 1.00 80.25 173 GLU A CA 1
ATOM 1200 C C . GLU A 1 173 ? -11.329 6.044 27.819 1.00 80.25 173 GLU A C 1
ATOM 1202 O O . GLU A 1 173 ? -11.050 5.593 26.707 1.00 80.25 173 GLU A O 1
ATOM 1207 N N . THR A 1 174 ? -10.786 7.176 28.278 1.00 80.69 174 THR A N 1
ATOM 1208 C CA . THR A 1 174 ? -9.830 8.006 27.530 1.00 80.69 174 THR A CA 1
ATOM 1209 C C . THR A 1 174 ? -8.521 7.261 27.291 1.00 80.69 174 THR A C 1
ATOM 1211 O O . THR A 1 174 ? -7.997 7.285 26.178 1.00 80.69 174 THR A O 1
ATOM 1214 N N . LEU A 1 175 ? -8.018 6.543 28.301 1.00 76.75 175 LEU A N 1
ATOM 1215 C CA . LEU A 1 175 ? -6.824 5.701 28.166 1.00 76.75 175 LEU A CA 1
ATOM 1216 C C . LEU A 1 175 ? -7.035 4.585 27.142 1.00 76.75 175 LEU A C 1
ATOM 1218 O O . LEU A 1 175 ? -6.165 4.344 26.309 1.00 76.75 175 LEU A O 1
ATOM 1222 N N . ARG A 1 176 ? -8.212 3.951 27.136 1.00 80.00 176 ARG A N 1
ATOM 1223 C CA . ARG A 1 176 ? -8.548 2.920 26.147 1.00 80.00 176 ARG A CA 1
ATOM 1224 C C . ARG A 1 176 ? -8.598 3.475 24.725 1.00 80.00 176 ARG A C 1
ATOM 1226 O O . ARG A 1 176 ? -8.096 2.845 23.792 1.00 80.00 176 ARG A O 1
ATOM 1233 N N . ALA A 1 177 ? -9.192 4.655 24.551 1.00 81.62 177 ALA A N 1
ATOM 1234 C CA . ALA A 1 177 ? -9.221 5.339 23.263 1.00 81.62 177 ALA A CA 1
ATOM 1235 C C . ALA A 1 177 ? -7.801 5.699 22.790 1.00 81.62 177 ALA A C 1
ATOM 1237 O O . ALA A 1 177 ? -7.468 5.488 21.623 1.00 81.62 177 ALA A O 1
ATOM 1238 N N . GLN A 1 178 ? -6.946 6.164 23.703 1.00 77.81 178 GLN A N 1
ATOM 1239 C CA . GLN A 1 178 ? -5.560 6.518 23.408 1.00 77.81 178 GLN A CA 1
ATOM 1240 C C . GLN A 1 178 ? -4.690 5.290 23.101 1.00 77.81 178 GLN A C 1
ATOM 1242 O O . GLN A 1 178 ? -3.913 5.331 22.152 1.00 77.81 178 GLN A O 1
ATOM 1247 N N . ALA A 1 179 ? -4.855 4.177 23.821 1.00 77.75 179 ALA A N 1
ATOM 1248 C CA . ALA A 1 179 ? -4.134 2.929 23.563 1.00 77.75 179 ALA A CA 1
ATOM 1249 C C . ALA A 1 179 ? -4.470 2.359 22.177 1.00 77.75 179 ALA A C 1
ATOM 1251 O O . ALA A 1 179 ? -3.576 1.985 21.416 1.00 77.75 179 ALA A O 1
ATOM 1252 N N . ARG A 1 180 ? -5.754 2.381 21.793 1.00 84.06 180 ARG A N 1
ATOM 1253 C CA . ARG A 1 180 ? -6.180 2.001 20.437 1.00 84.06 180 ARG A CA 1
ATOM 1254 C C . ARG A 1 180 ? -5.596 2.926 19.381 1.00 84.06 180 ARG A C 1
ATOM 1256 O O . ARG A 1 180 ? -5.089 2.434 18.377 1.00 84.06 180 ARG A O 1
ATOM 1263 N N . ALA A 1 181 ? -5.618 4.236 19.627 1.00 82.19 181 ALA A N 1
ATOM 1264 C CA . ALA A 1 181 ? -5.008 5.208 18.731 1.00 82.19 181 ALA A CA 1
ATOM 1265 C C . ALA A 1 181 ? -3.509 4.926 18.543 1.00 82.19 181 ALA A C 1
ATOM 1267 O O . ALA A 1 181 ? -3.072 4.811 17.403 1.00 82.19 181 ALA A O 1
ATOM 1268 N N . LEU A 1 182 ? -2.751 4.703 19.625 1.00 79.50 182 LEU A N 1
ATOM 1269 C CA . LEU A 1 182 ? -1.320 4.363 19.588 1.00 79.50 182 LEU A CA 1
ATOM 1270 C C . LEU A 1 182 ? -1.036 3.056 18.842 1.00 79.50 182 LEU A C 1
ATOM 1272 O O . LEU A 1 182 ? -0.046 2.963 18.127 1.00 79.50 182 LEU A O 1
ATOM 1276 N N . ARG A 1 183 ? -1.916 2.060 18.971 1.00 80.50 183 ARG A N 1
ATOM 1277 C CA . ARG A 1 183 ? -1.793 0.774 18.274 1.00 80.50 183 ARG A CA 1
ATOM 1278 C C . ARG A 1 183 ? -2.044 0.896 16.769 1.00 80.50 183 ARG A C 1
ATOM 1280 O O . ARG A 1 183 ? -1.497 0.123 15.987 1.00 80.50 183 ARG A O 1
ATOM 1287 N N . THR A 1 184 ? -2.881 1.853 16.373 1.00 81.88 184 THR A N 1
ATOM 1288 C CA . THR A 1 184 ? -3.176 2.156 14.964 1.00 81.88 184 THR A CA 1
ATOM 1289 C C . THR A 1 184 ? -2.263 3.220 14.358 1.00 81.88 184 THR A C 1
ATOM 1291 O O . THR A 1 184 ? -2.181 3.321 13.137 1.00 81.88 184 THR A O 1
ATOM 1294 N N . MET A 1 185 ? -1.596 4.019 15.190 1.00 75.94 185 MET A N 1
ATOM 1295 C CA . MET A 1 185 ? -0.660 5.051 14.764 1.00 75.94 185 MET A CA 1
ATOM 1296 C C . MET A 1 185 ? 0.705 4.448 14.452 1.00 75.94 185 MET A C 1
ATOM 1298 O O . MET A 1 185 ? 1.159 3.496 15.086 1.00 75.94 185 MET A O 1
ATOM 1302 N N . ASP A 1 186 ? 1.373 5.037 13.466 1.00 83.94 186 ASP A N 1
ATOM 1303 C CA . ASP A 1 186 ? 2.719 4.634 13.096 1.00 83.94 186 ASP A CA 1
ATOM 1304 C C . ASP A 1 186 ? 3.715 5.016 14.214 1.00 83.94 186 ASP A C 1
ATOM 1306 O O . ASP A 1 186 ? 3.667 6.152 14.702 1.00 83.94 186 ASP A O 1
ATOM 1310 N N . PRO A 1 187 ? 4.604 4.110 14.660 1.00 79.94 187 PRO A N 1
ATOM 1311 C CA . PRO A 1 187 ? 5.565 4.394 15.724 1.00 79.94 187 PRO A CA 1
ATOM 1312 C C . PRO A 1 187 ? 6.457 5.610 15.430 1.00 79.94 187 PRO A C 1
ATOM 1314 O O . PRO A 1 187 ? 6.807 6.330 16.366 1.00 79.94 187 PRO A O 1
ATOM 1317 N N . ASP A 1 188 ? 6.759 5.918 14.164 1.00 87.00 188 ASP A N 1
ATOM 1318 C CA . ASP A 1 188 ? 7.509 7.133 13.820 1.00 87.00 188 ASP A CA 1
ATOM 1319 C C . ASP A 1 188 ? 6.698 8.412 14.051 1.00 87.00 188 ASP A C 1
ATOM 1321 O O . ASP A 1 188 ? 7.228 9.428 14.513 1.00 87.00 188 ASP A O 1
ATOM 1325 N N . LEU A 1 189 ? 5.389 8.364 13.801 1.00 88.12 189 LEU A N 1
ATOM 1326 C CA . LEU A 1 189 ? 4.495 9.469 14.133 1.00 88.12 189 LEU A CA 1
ATOM 1327 C C . LEU A 1 189 ? 4.402 9.657 15.650 1.00 88.12 189 LEU A C 1
ATOM 1329 O O . LEU A 1 189 ? 4.429 10.788 16.132 1.00 88.12 189 LEU A O 1
ATOM 1333 N N . VAL A 1 190 ? 4.345 8.556 16.398 1.00 86.56 190 VAL A N 1
ATOM 1334 C CA . VAL A 1 190 ? 4.256 8.551 17.862 1.00 86.56 190 VAL A CA 1
ATOM 1335 C C . VAL A 1 190 ? 5.505 9.154 18.509 1.00 86.56 190 VAL A C 1
ATOM 1337 O O . VAL A 1 190 ? 5.385 9.973 19.418 1.00 86.56 190 VAL A O 1
ATOM 1340 N N . ARG A 1 191 ? 6.703 8.826 18.012 1.00 89.44 191 ARG A N 1
ATOM 1341 C CA . ARG A 1 191 ? 7.961 9.471 18.439 1.00 89.44 191 ARG A CA 1
ATOM 1342 C C . ARG A 1 191 ? 7.944 10.976 18.223 1.00 89.44 191 ARG A C 1
ATOM 1344 O O . ARG A 1 191 ? 8.490 11.736 19.016 1.00 89.44 191 ARG A O 1
ATOM 1351 N N . ARG A 1 192 ? 7.338 11.398 17.115 1.00 88.00 192 ARG A N 1
ATOM 1352 C CA . ARG A 1 192 ? 7.276 12.800 16.715 1.00 88.00 192 ARG A CA 1
ATOM 1353 C C . ARG A 1 192 ? 6.233 13.579 17.512 1.00 88.00 192 ARG A C 1
ATOM 1355 O O . ARG A 1 192 ? 6.449 14.755 17.788 1.00 88.00 192 ARG A O 1
ATOM 1362 N N . SER A 1 193 ? 5.118 12.944 17.875 1.00 84.38 193 SER A N 1
ATOM 1363 C CA . SER A 1 193 ? 4.060 13.572 18.670 1.00 84.38 193 SER A CA 1
ATOM 1364 C C . SER A 1 193 ? 4.353 13.547 20.167 1.00 84.38 193 SER A C 1
ATOM 1366 O O . SER A 1 193 ? 3.940 14.458 20.877 1.00 84.38 193 SER A O 1
ATOM 1368 N N . ASN A 1 194 ? 5.031 12.506 20.657 1.00 80.69 194 ASN A N 1
ATOM 1369 C CA . ASN A 1 194 ? 5.369 12.352 22.063 1.00 80.69 194 ASN A CA 1
ATOM 1370 C C . ASN A 1 194 ? 6.897 12.366 22.253 1.00 80.69 194 ASN A C 1
ATOM 1372 O O . ASN A 1 194 ? 7.543 11.325 22.097 1.00 80.69 194 ASN A O 1
ATOM 1376 N N . PRO A 1 195 ? 7.485 13.516 22.638 1.00 78.81 195 PRO A N 1
ATOM 1377 C CA . PRO A 1 195 ? 8.933 13.665 22.769 1.00 78.81 195 PRO A CA 1
ATOM 1378 C C . PRO A 1 195 ? 9.540 12.749 23.841 1.00 78.81 195 PRO A C 1
ATOM 1380 O O . PRO A 1 195 ? 10.725 12.438 23.767 1.00 78.81 195 PRO A O 1
ATOM 1383 N N . GLN A 1 196 ? 8.743 12.258 24.797 1.00 80.25 196 GLN A N 1
ATOM 1384 C CA . GLN A 1 196 ? 9.204 11.278 25.786 1.00 80.25 196 GLN A CA 1
ATOM 1385 C C . GLN A 1 196 ? 9.421 9.886 25.178 1.00 80.25 196 GLN A C 1
ATOM 1387 O O . GLN A 1 196 ? 10.244 9.123 25.673 1.00 80.25 196 GLN A O 1
ATOM 1392 N N . MET A 1 197 ? 8.725 9.563 24.083 1.00 81.81 197 MET A N 1
ATOM 1393 C CA . MET A 1 197 ? 8.874 8.294 23.365 1.00 81.81 197 MET A CA 1
ATOM 1394 C C . MET A 1 197 ? 9.808 8.390 22.156 1.00 81.81 197 MET A C 1
ATOM 1396 O O . MET A 1 197 ? 10.011 7.394 21.466 1.00 81.81 197 MET A O 1
ATOM 1400 N N . ALA A 1 198 ? 10.425 9.550 21.910 1.00 84.38 198 ALA A N 1
ATOM 1401 C CA . ALA A 1 198 ? 11.367 9.740 20.808 1.00 84.38 198 ALA A CA 1
ATOM 1402 C C . ALA A 1 198 ? 12.572 8.780 20.876 1.00 84.38 198 ALA A C 1
ATOM 1404 O O . ALA A 1 198 ? 13.091 8.372 19.841 1.00 84.38 198 ALA A O 1
ATOM 1405 N N . GLY A 1 199 ? 12.987 8.390 22.087 1.00 83.94 199 GLY A N 1
ATOM 1406 C CA . GLY A 1 199 ? 14.074 7.432 22.311 1.00 83.94 199 GLY A CA 1
ATOM 1407 C C . GLY A 1 199 ? 13.664 5.956 22.244 1.00 83.94 199 GLY A C 1
ATOM 1408 O O . GLY A 1 199 ? 14.528 5.094 22.382 1.00 83.94 199 GLY A O 1
ATOM 1409 N N . PHE A 1 200 ? 12.377 5.639 22.069 1.00 83.94 200 PHE A N 1
ATOM 1410 C CA . PHE A 1 200 ? 11.902 4.255 22.107 1.00 83.94 200 PHE A CA 1
ATOM 1411 C C . PHE A 1 200 ? 11.990 3.583 20.739 1.00 83.94 200 PHE A C 1
ATOM 1413 O O . PHE A 1 200 ? 11.684 4.175 19.701 1.00 83.94 200 PHE A O 1
ATOM 1420 N N . THR A 1 201 ? 12.368 2.304 20.735 1.00 90.06 201 THR A N 1
ATOM 1421 C CA . THR A 1 201 ? 12.362 1.472 19.522 1.00 90.06 201 THR A CA 1
ATOM 1422 C C . THR A 1 201 ? 10.934 1.100 19.116 1.00 90.06 201 THR A C 1
ATOM 1424 O O . THR A 1 201 ? 10.023 1.128 19.941 1.00 90.06 201 THR A O 1
ATOM 1427 N N . ASP A 1 202 ? 10.711 0.718 17.852 1.00 84.00 202 ASP A N 1
ATOM 1428 C CA . ASP A 1 202 ? 9.365 0.361 17.360 1.00 84.00 202 ASP A CA 1
ATOM 1429 C C . ASP A 1 202 ? 8.756 -0.762 18.205 1.00 84.00 202 ASP A C 1
ATOM 1431 O O . ASP A 1 202 ? 7.562 -0.778 18.506 1.00 84.00 202 ASP A O 1
ATOM 1435 N N . GLN A 1 203 ? 9.609 -1.705 18.613 1.00 89.31 203 GLN A N 1
ATOM 1436 C CA . GLN A 1 203 ? 9.217 -2.828 19.444 1.00 89.31 203 GLN A CA 1
ATOM 1437 C C . GLN A 1 203 ? 8.870 -2.384 20.870 1.00 89.31 203 GLN A C 1
ATOM 1439 O O . GLN A 1 203 ? 7.892 -2.880 21.421 1.00 89.31 203 GLN A O 1
ATOM 1444 N N . GLN A 1 204 ? 9.614 -1.435 21.451 1.00 85.19 204 GLN A N 1
ATOM 1445 C CA . GLN A 1 204 ? 9.284 -0.855 22.758 1.00 85.19 204 GLN A CA 1
ATOM 1446 C C . GLN A 1 204 ? 7.973 -0.072 22.717 1.00 85.19 204 GLN A C 1
ATOM 1448 O O . GLN A 1 204 ? 7.162 -0.218 23.624 1.00 85.19 204 GLN A O 1
ATOM 1453 N N . ILE A 1 205 ? 7.728 0.701 21.655 1.00 83.56 205 ILE A N 1
ATOM 1454 C CA . ILE A 1 205 ? 6.479 1.457 21.483 1.00 83.56 205 ILE A CA 1
ATOM 1455 C C . ILE A 1 205 ? 5.288 0.496 21.376 1.00 83.56 205 ILE A C 1
ATOM 1457 O O . ILE A 1 205 ? 4.270 0.703 22.033 1.00 83.56 205 ILE A O 1
ATOM 1461 N N . ARG A 1 206 ? 5.421 -0.598 20.615 1.00 85.25 206 ARG A N 1
ATOM 1462 C CA . ARG A 1 206 ? 4.376 -1.633 20.527 1.00 85.25 206 ARG A CA 1
ATOM 1463 C C . ARG A 1 206 ? 4.165 -2.365 21.850 1.00 85.25 206 ARG A C 1
ATOM 1465 O O . ARG A 1 206 ? 3.024 -2.529 22.263 1.00 85.25 206 ARG A O 1
ATOM 1472 N N . ALA A 1 207 ? 5.241 -2.746 22.537 1.00 86.31 207 ALA A N 1
ATOM 1473 C CA . ALA A 1 207 ? 5.153 -3.394 23.844 1.00 86.31 207 ALA A CA 1
ATOM 1474 C C . ALA A 1 207 ? 4.491 -2.482 24.892 1.00 86.31 207 ALA A C 1
ATOM 1476 O O . ALA A 1 207 ? 3.668 -2.946 25.676 1.00 86.31 207 ALA A O 1
ATOM 1477 N N . ALA A 1 208 ? 4.797 -1.182 24.868 1.00 82.00 208 ALA A N 1
ATOM 1478 C CA . ALA A 1 208 ? 4.160 -0.185 25.722 1.00 82.00 208 ALA A CA 1
ATOM 1479 C C . ALA A 1 208 ? 2.671 -0.010 25.384 1.00 82.00 208 ALA A C 1
ATOM 1481 O O . ALA A 1 208 ? 1.849 0.096 26.293 1.00 82.00 208 ALA A O 1
ATOM 1482 N N . ALA A 1 209 ? 2.306 -0.037 24.098 1.00 81.56 209 ALA A N 1
ATOM 1483 C CA . ALA A 1 209 ? 0.908 -0.008 23.673 1.00 81.56 209 ALA A CA 1
ATOM 1484 C C . ALA A 1 209 ? 0.139 -1.254 24.149 1.00 81.56 209 ALA A C 1
ATOM 1486 O O . ALA A 1 209 ? -0.951 -1.110 24.694 1.00 81.56 209 ALA A O 1
ATOM 1487 N N . ASP A 1 210 ? 0.717 -2.455 24.026 1.00 85.69 210 ASP A N 1
ATOM 1488 C CA . ASP A 1 210 ? 0.125 -3.694 24.558 1.00 85.69 210 ASP A CA 1
ATOM 1489 C C . ASP A 1 210 ? 0.015 -3.664 26.094 1.00 85.69 210 ASP A C 1
ATOM 1491 O O . ASP A 1 210 ? -0.967 -4.147 26.661 1.00 85.69 210 ASP A O 1
ATOM 1495 N N . GLN A 1 211 ? 0.992 -3.069 26.788 1.00 82.50 211 GLN A N 1
ATOM 1496 C CA . GLN A 1 211 ? 0.934 -2.872 28.236 1.00 82.50 211 GLN A CA 1
ATOM 1497 C C . GLN A 1 211 ? -0.194 -1.906 28.629 1.00 82.50 211 GLN A C 1
ATOM 1499 O O . GLN A 1 211 ? -0.945 -2.209 29.556 1.00 82.50 211 GLN A O 1
ATOM 1504 N N . MET A 1 212 ? -0.352 -0.783 27.918 1.00 80.50 212 MET A N 1
ATOM 1505 C CA . MET A 1 212 ? -1.457 0.160 28.136 1.00 80.50 212 MET A CA 1
ATOM 1506 C C . MET A 1 212 ? -2.821 -0.465 27.841 1.00 80.50 212 MET A C 1
ATOM 1508 O O . MET A 1 212 ? -3.761 -0.212 28.587 1.00 80.50 212 MET A O 1
ATOM 1512 N N . ASP A 1 213 ? -2.936 -1.292 26.799 1.00 79.94 213 ASP A N 1
ATOM 1513 C CA . ASP A 1 213 ? -4.185 -1.978 26.441 1.00 79.94 213 ASP A CA 1
ATOM 1514 C C . ASP A 1 213 ? -4.594 -2.954 27.555 1.00 79.94 213 ASP A C 1
ATOM 1516 O O . ASP A 1 213 ? -5.713 -2.893 28.057 1.00 79.94 213 ASP A O 1
ATOM 1520 N N . ARG A 1 214 ? -3.644 -3.752 28.063 1.00 83.00 214 ARG A N 1
ATOM 1521 C CA . ARG A 1 214 ? -3.876 -4.647 29.212 1.00 83.00 214 ARG A CA 1
ATOM 1522 C C . ARG A 1 214 ? -4.251 -3.897 30.486 1.00 83.00 214 ARG A C 1
ATOM 1524 O O . ARG A 1 214 ? -5.056 -4.394 31.273 1.00 83.00 214 ARG A O 1
ATOM 1531 N N . MET A 1 215 ? -3.670 -2.719 30.704 1.00 79.50 215 MET A N 1
ATOM 1532 C CA . MET A 1 215 ? -4.012 -1.862 31.838 1.00 79.50 215 MET A CA 1
ATOM 1533 C C . MET A 1 215 ? -5.429 -1.300 31.664 1.00 79.50 215 MET A C 1
ATOM 1535 O O . MET A 1 215 ? -6.236 -1.377 32.582 1.00 79.50 215 MET A O 1
ATOM 1539 N N . ALA A 1 216 ? -5.780 -0.837 30.463 1.00 76.44 216 ALA A N 1
ATOM 1540 C CA . ALA A 1 216 ? -7.115 -0.342 30.136 1.00 76.44 216 ALA A CA 1
ATOM 1541 C C . ALA A 1 216 ? -8.201 -1.436 30.194 1.00 76.44 216 ALA A C 1
ATOM 1543 O O . ALA A 1 216 ? -9.356 -1.141 30.498 1.00 76.44 216 ALA A O 1
ATOM 1544 N N . GLU A 1 217 ? -7.847 -2.695 29.927 1.00 82.94 217 GLU A N 1
ATOM 1545 C CA . GLU A 1 217 ? -8.733 -3.856 30.084 1.00 82.94 217 GLU A CA 1
ATOM 1546 C C . GLU A 1 217 ? -8.963 -4.247 31.549 1.00 82.94 217 GLU A C 1
ATOM 1548 O O . GLU A 1 217 ? -9.978 -4.868 31.857 1.00 82.94 217 GLU A O 1
ATOM 1553 N N . ASN A 1 218 ? -8.062 -3.854 32.454 1.00 82.19 218 ASN A N 1
ATOM 1554 C CA . ASN A 1 218 ? -8.131 -4.165 33.879 1.00 82.19 218 ASN A CA 1
ATOM 1555 C C . ASN A 1 218 ? -8.344 -2.884 34.710 1.00 82.19 218 ASN A C 1
ATOM 1557 O O . ASN A 1 218 ? -7.391 -2.345 35.281 1.00 82.19 218 ASN A O 1
ATOM 1561 N N . PRO A 1 219 ? -9.591 -2.388 34.826 1.00 69.38 219 PRO A N 1
ATOM 1562 C CA . PRO A 1 219 ? -9.898 -1.132 35.517 1.00 69.38 219 PRO A CA 1
ATOM 1563 C C . PRO A 1 219 ? -9.499 -1.133 37.001 1.00 69.38 219 PRO A C 1
ATOM 1565 O O . PRO A 1 219 ? -9.116 -0.088 37.528 1.00 69.38 219 PRO A O 1
ATOM 1568 N N . ASP A 1 220 ? -9.521 -2.289 37.669 1.00 85.25 220 ASP A N 1
ATOM 1569 C CA . ASP A 1 220 ? -9.030 -2.435 39.046 1.00 85.25 220 ASP A CA 1
ATOM 1570 C C . ASP A 1 220 ? -7.514 -2.225 39.153 1.00 85.25 220 ASP A C 1
ATOM 1572 O O . ASP A 1 220 ? -7.036 -1.613 40.106 1.00 85.25 220 ASP A O 1
ATOM 1576 N N . MET A 1 221 ? -6.752 -2.646 38.139 1.00 80.50 221 MET A N 1
ATOM 1577 C CA . MET A 1 221 ? -5.303 -2.435 38.078 1.00 80.50 221 MET A CA 1
ATOM 1578 C C . MET A 1 221 ? -4.967 -0.953 37.878 1.00 80.50 221 MET A C 1
ATOM 1580 O O . MET A 1 221 ? -4.033 -0.442 38.492 1.00 80.50 221 MET A O 1
ATOM 1584 N N . VAL A 1 222 ? -5.758 -0.237 37.071 1.00 75.56 222 VAL A N 1
ATOM 1585 C CA . VAL A 1 222 ? -5.618 1.218 36.882 1.00 75.56 222 VAL A CA 1
ATOM 1586 C C . VAL A 1 222 ? -5.950 1.967 38.165 1.00 75.56 222 VAL A C 1
ATOM 1588 O O . VAL A 1 222 ? -5.213 2.876 38.537 1.00 75.56 222 VAL A O 1
ATOM 1591 N N . ARG A 1 223 ? -7.018 1.580 38.873 1.00 78.62 223 ARG A N 1
ATOM 1592 C CA . ARG A 1 223 ? -7.355 2.171 40.178 1.00 78.62 223 ARG A CA 1
ATOM 1593 C C . ARG A 1 223 ? -6.257 1.926 41.203 1.00 78.62 223 ARG A C 1
ATOM 1595 O O . ARG A 1 223 ? -5.843 2.873 41.858 1.00 78.62 223 ARG A O 1
ATOM 1602 N N . MET A 1 224 ? -5.739 0.702 41.283 1.00 80.25 224 MET A N 1
ATOM 1603 C CA . MET A 1 224 ? -4.632 0.370 42.178 1.00 80.25 224 MET A CA 1
ATOM 1604 C C . MET A 1 224 ? -3.368 1.170 41.835 1.00 80.25 224 MET A C 1
ATOM 1606 O O . MET A 1 224 ? -2.720 1.697 42.734 1.00 80.25 224 MET A O 1
ATOM 1610 N N . ALA A 1 225 ? -3.038 1.329 40.549 1.00 73.88 225 ALA A N 1
ATOM 1611 C CA . ALA A 1 225 ? -1.912 2.154 40.116 1.00 73.88 225 ALA A CA 1
ATOM 1612 C C . ALA A 1 225 ? -2.128 3.644 40.432 1.00 73.88 225 ALA A C 1
ATOM 1614 O O . ALA A 1 225 ? -1.213 4.311 40.909 1.00 73.88 225 ALA A O 1
ATOM 1615 N N . ALA A 1 226 ? -3.339 4.163 40.219 1.00 70.38 226 ALA A N 1
ATOM 1616 C CA . ALA A 1 226 ? -3.692 5.541 40.541 1.00 70.38 226 ALA A CA 1
ATOM 1617 C C . ALA A 1 226 ? -3.629 5.809 42.054 1.00 70.38 226 ALA A C 1
ATOM 1619 O O . ALA A 1 226 ? -3.102 6.839 42.470 1.00 70.38 226 ALA A O 1
ATOM 1620 N N . GLU A 1 227 ? -4.108 4.879 42.884 1.00 78.25 227 GLU A N 1
ATOM 1621 C CA . GLU A 1 227 ? -3.980 4.972 44.341 1.00 78.25 227 GLU A CA 1
ATOM 1622 C C . GLU A 1 227 ? -2.526 4.860 44.800 1.00 78.25 227 GLU A C 1
ATOM 1624 O O . GLU A 1 227 ? -2.104 5.618 45.671 1.00 78.25 227 GLU A O 1
ATOM 1629 N N . HIS A 1 228 ? -1.735 3.988 44.172 1.00 76.12 228 HIS A N 1
ATOM 1630 C CA . HIS A 1 228 ? -0.313 3.845 44.471 1.00 76.12 228 HIS A CA 1
ATOM 1631 C C . HIS A 1 228 ? 0.469 5.133 44.176 1.00 76.12 228 HIS A C 1
ATOM 1633 O O . HIS A 1 228 ? 1.245 5.588 45.012 1.00 76.12 228 HIS A O 1
ATOM 1639 N N . VAL A 1 229 ? 0.215 5.772 43.028 1.00 68.50 229 VAL A N 1
ATOM 1640 C CA . VAL A 1 229 ? 0.851 7.048 42.655 1.00 68.50 229 VAL A CA 1
ATOM 1641 C C . VAL A 1 229 ? 0.360 8.196 43.538 1.00 68.50 229 VAL A C 1
ATOM 1643 O O . VAL A 1 229 ? 1.151 9.051 43.925 1.00 68.50 229 VAL A O 1
ATOM 1646 N N . LYS A 1 230 ? -0.926 8.212 43.906 1.00 72.44 230 LYS A N 1
ATOM 1647 C CA . LYS A 1 230 ? -1.495 9.224 44.809 1.00 72.44 230 LYS A CA 1
ATOM 1648 C C . LYS A 1 230 ? -0.968 9.098 46.244 1.00 72.44 230 LYS A C 1
ATOM 1650 O O . LYS A 1 230 ? -0.925 10.096 46.959 1.00 72.44 230 LYS A O 1
ATOM 1655 N N . GLY A 1 231 ? -0.592 7.889 46.660 1.00 73.06 231 GLY A N 1
ATOM 1656 C CA . GLY A 1 231 ? 0.004 7.603 47.964 1.00 73.06 231 GLY A CA 1
ATOM 1657 C C . GLY A 1 231 ? 1.515 7.834 48.039 1.00 73.06 231 GLY A C 1
ATOM 1658 O O . GLY A 1 231 ? 2.046 7.896 49.145 1.00 73.06 231 GLY A O 1
ATOM 1659 N N . MET A 1 232 ? 2.209 7.980 46.905 1.00 75.25 232 MET A N 1
ATOM 1660 C CA . MET A 1 232 ? 3.641 8.282 46.906 1.00 75.25 232 MET A CA 1
ATOM 1661 C C . MET A 1 232 ? 3.896 9.733 47.295 1.00 75.25 232 MET A C 1
ATOM 1663 O O . MET A 1 232 ? 3.360 10.673 46.702 1.00 75.25 232 MET A O 1
ATOM 1667 N N . SER A 1 233 ? 4.775 9.916 48.275 1.00 75.12 233 SER A N 1
ATOM 1668 C CA . SER A 1 233 ? 5.267 11.240 48.625 1.00 75.12 233 SER A CA 1
ATOM 1669 C C . SER A 1 233 ? 6.207 11.777 47.528 1.00 75.12 233 SER A C 1
ATOM 1671 O O . SER A 1 233 ? 6.917 11.006 46.873 1.00 75.12 233 SER A O 1
ATOM 1673 N N . PRO A 1 234 ? 6.260 13.103 47.311 1.00 62.59 234 PRO A N 1
ATOM 1674 C CA . PRO A 1 234 ? 7.184 13.702 46.345 1.00 62.59 234 PRO A CA 1
ATOM 1675 C C . PRO A 1 234 ? 8.657 13.372 46.652 1.00 62.59 234 PRO A C 1
ATOM 1677 O O . PRO A 1 234 ? 9.456 13.225 45.728 1.00 62.59 234 PRO A O 1
ATOM 1680 N N . GLU A 1 235 ? 9.002 13.167 47.927 1.00 79.06 235 GLU A N 1
ATOM 1681 C CA . GLU A 1 235 ? 10.351 12.774 48.353 1.00 79.06 235 GLU A CA 1
ATOM 1682 C C . GLU A 1 235 ? 10.714 11.334 47.944 1.00 79.06 235 GLU A C 1
ATOM 1684 O O . GLU A 1 235 ? 11.871 11.040 47.628 1.00 79.06 235 GLU A O 1
ATOM 1689 N N . GLU A 1 236 ? 9.740 10.419 47.907 1.00 74.81 236 GLU A N 1
ATOM 1690 C CA . GLU A 1 236 ? 9.940 9.046 47.423 1.00 74.81 236 GLU A CA 1
ATOM 1691 C C . GLU A 1 236 ? 10.181 8.992 45.918 1.00 74.81 236 GLU A C 1
ATOM 1693 O O . GLU A 1 236 ? 11.061 8.259 45.458 1.00 74.81 236 GLU A O 1
ATOM 1698 N N . LEU A 1 237 ? 9.454 9.809 45.156 1.00 68.62 237 LEU A N 1
ATOM 1699 C CA . LEU A 1 237 ? 9.648 9.930 43.711 1.00 68.62 237 LEU A CA 1
ATOM 1700 C C . LEU A 1 237 ? 11.044 10.478 43.379 1.00 68.62 237 LEU A C 1
ATOM 1702 O O . LEU A 1 237 ? 11.707 9.988 42.461 1.00 68.62 237 LEU A O 1
ATOM 1706 N N . GLU A 1 238 ? 11.541 11.436 44.165 1.00 72.81 238 GLU A N 1
ATOM 1707 C CA . GLU A 1 238 ? 12.910 11.944 44.034 1.00 72.81 238 GLU A CA 1
ATOM 1708 C C . GLU A 1 238 ? 13.971 10.887 44.356 1.00 72.81 238 GLU A C 1
ATOM 1710 O O . GLU A 1 238 ? 14.980 10.788 43.647 1.00 72.81 238 GLU A O 1
ATOM 1715 N N . ARG A 1 239 ? 13.742 10.057 45.382 1.00 77.19 239 ARG A N 1
ATOM 1716 C CA . ARG A 1 239 ? 14.641 8.939 45.710 1.00 77.19 239 ARG A CA 1
ATOM 1717 C C . ARG A 1 239 ? 14.697 7.905 44.595 1.00 77.19 239 ARG A C 1
ATOM 1719 O O . ARG A 1 239 ? 15.789 7.449 44.270 1.00 77.19 239 ARG A O 1
ATOM 1726 N N . MET A 1 240 ? 13.559 7.581 43.989 1.00 70.19 240 MET A N 1
ATOM 1727 C CA . MET A 1 240 ? 13.487 6.610 42.898 1.00 70.19 240 MET A CA 1
ATOM 1728 C C . MET A 1 240 ? 14.205 7.114 41.638 1.00 70.19 240 MET A C 1
ATOM 1730 O O . MET A 1 240 ? 14.920 6.362 40.980 1.00 70.19 240 MET A O 1
ATOM 1734 N N . ARG A 1 241 ? 14.105 8.416 41.332 1.00 62.62 241 ARG A N 1
ATOM 1735 C CA . ARG A 1 241 ? 14.859 9.019 40.219 1.00 62.62 241 ARG A CA 1
ATOM 1736 C C . ARG A 1 241 ? 16.368 8.968 40.453 1.00 62.62 241 ARG A C 1
ATOM 1738 O O . ARG A 1 241 ? 17.133 8.831 39.506 1.00 62.62 241 ARG A O 1
ATOM 1745 N N . ARG A 1 242 ? 16.796 9.074 41.712 1.00 68.62 242 ARG A N 1
ATOM 1746 C CA . ARG A 1 242 ? 18.213 9.031 42.088 1.00 68.62 242 ARG A CA 1
ATOM 1747 C C . ARG A 1 242 ? 18.820 7.628 42.011 1.00 68.62 242 ARG A C 1
ATOM 1749 O O . ARG A 1 242 ? 20.036 7.526 41.925 1.00 68.62 242 ARG A O 1
ATOM 1756 N N . THR A 1 243 ? 18.012 6.571 42.063 1.00 65.25 243 THR A N 1
ATOM 1757 C CA . THR A 1 243 ? 18.489 5.180 42.005 1.00 65.25 243 THR A CA 1
ATOM 1758 C C . THR A 1 243 ? 18.407 4.544 40.616 1.00 65.25 243 THR A C 1
ATOM 1760 O O . THR A 1 243 ? 19.004 3.490 40.421 1.00 65.25 243 THR A O 1
ATOM 1763 N N . VAL A 1 244 ? 17.686 5.150 39.664 1.00 49.84 244 VAL A N 1
ATOM 1764 C CA . VAL A 1 244 ? 17.452 4.595 38.311 1.00 49.84 244 VAL A CA 1
ATOM 1765 C C . VAL A 1 244 ? 18.221 5.345 37.203 1.00 49.84 244 VAL A C 1
ATOM 1767 O O . VAL A 1 244 ? 18.235 4.890 36.061 1.00 49.84 244 VAL A O 1
ATOM 1770 N N . GLY A 1 245 ? 18.875 6.470 37.518 1.00 43.53 245 GLY A N 1
ATOM 1771 C CA . GLY A 1 245 ? 19.806 7.171 36.617 1.00 43.53 245 GLY A CA 1
ATOM 1772 C C . GLY A 1 245 ? 21.247 6.734 36.827 1.00 43.53 245 GLY A C 1
ATOM 1773 O O . GLY A 1 245 ? 21.970 6.637 35.812 1.00 43.53 245 GLY A O 1
#

Organism: Trieres chinensis (NCBI:txid1514140)

pLDDT: mean 78.96, std 16.38, range [33.84, 95.81]

Foldseek 3Di:
DDDPPDQDLWFFAQFKKAFADDPPCCLRHRFIWGFHDTQDPPPQWTWTQTCDDRDDHRDIDTHHSVRIAGDFAQLVNDDLVLLLQLCVQLPNPNVVSPPDDSVRSSVSSPVSDPGRRSSSRSSRVSVNVPDDPDPDPDDDDDDDDDDDDDDPDPDDLVRVVVVLVVLVVQDLVNLLVVLVVLLVDDLVVVCVVDVVCVPPDSVRSNVVSVVSNVCSVPVVNSVVVNVVVVPDDSVNVVVVVVVPD

Secondary structure (DSSP, 8-state):
----PPPPS---TT-EEEE---SS-GGGTT-EEEE-S--BGGGTEEEEEE-SSSS-TT-EEEEEGGGEEEPP--GGGS-HHHHHHHHHHTT--TTTTSS--HHHHHHHHHHH-SSHHHHHHHHHHHHHHHSPPP-------------------PPPHHHHHHHHHHHHH--HHHHHHHHHHHHHS-HHHHHHH-GGGTT--HHHHHHHHHHHHHHHH-HHHHHHHHHHHHHS-HHHHHHHHHHH-

Sequence (245 aa):
MASSTARPASFPVGCRVVLEGLKGRSDLNGSVGTVRSSPRGDSGRQEVALDGDGGKVGSVVALKTINLRYEPREVGSLSVREMKAVLRRAKAGASETAGMDKSQLAELVGESTSGPEEIAALLAEEMAASAPPAPSAAASASSSSSSSGAGSGGPSADQIRQASEQLGQMSPETLRAQARALRTMDPDLVRRSNPQMAGFTDQQIRAAADQMDRMAENPDMVRMAAEHVKGMSPEELERMRRTVG